Protein AF-A0AAV7JFX7-F1 (afdb_monomer)

Solvent-accessible surface area (backbone atoms only — not comparable to full-atom values): 14047 Å² total; per-residue (Å²): 143,90,69,92,83,67,68,68,85,78,47,58,73,88,50,48,67,64,66,31,67,68,51,43,49,39,53,76,72,41,72,40,70,69,50,48,51,52,51,50,52,43,26,43,71,67,33,43,85,90,78,49,81,50,69,65,54,46,52,52,23,46,53,51,28,52,44,36,67,77,70,23,48,52,52,50,55,57,54,35,43,76,72,73,40,80,80,58,74,65,64,52,53,49,22,49,50,51,41,50,48,62,55,46,54,57,54,54,57,68,34,68,69,43,47,50,51,55,52,49,56,54,50,54,53,52,49,56,52,50,52,50,57,46,52,54,50,58,70,66,48,73,80,73,75,65,82,77,55,91,69,85,72,89,71,82,80,80,75,80,80,79,81,82,85,75,88,79,86,79,82,86,75,88,82,81,87,78,87,85,77,89,82,80,84,85,86,84,76,74,74,74,73,50,55,62,57,50,49,68,61,46,51,62,55,50,54,51,52,53,53,50,51,52,54,52,51,52,53,53,58,63,68,68,74,115

Foldseek 3Di:
DPDPPDPLVPDPPVCNVCVDPVNVVCVVVQVDPVSVVQLVVQLCVQPPPPPHPDPVSSVVSSLQSVCCSPPRQLVVCVVCVVVVHHDDPVVNVVRVVRVVVVVVVVVVCPDPVNVVVVVVVVVVVVVVVVVVVVVVVVVVPDPDCPVVPPDPPPDDPPPPPPDPDDDDDDDDDDDDDDDDDDDDDDPDDDPPVVVVVVVVSVVVVVVVVVVVVVVVVVVVVVVVPD

Organism: NCBI:txid111878

Mean predicted aligned error: 19.53 Å

Sequence (226 aa):
MLFSDIDLDKIKEEFKVFASIDVCSHLTLGASQNINESLHATIWGNCLKTKYTSLICVSISVALSVLCYNEGKSALAGVLLALGVKPSLNPIKEFVTADRERCRVPERGRTVKSKATRRQRRLDSKNREKERRKKDRDAARIPYQSDRFGIEVGGGEITAKMNKTHTKQQTKSNTTAIDAGPCSISISTSIITTTEAILLMIIPILLILISLLRKRLLRKKLFRKK

Radius of gyration: 31.46 Å; Cα contacts (8 Å, |Δi|>4): 62; chains: 1; bounding box: 82×50×93 Å

pLDDT: mean 70.13, std 19.56, range [28.89, 95.88]

Secondary structure (DSSP, 8-state):
--STT--GGGS-HHHHTTTSHHHHHHHHTT-SHHHHHHHHHHHHHHS-TTT---HHHHHHHHHHHHHHHHT-TTHHHHHHHHTT----HHHHHHHHHHHHHHHHHHHHHHSHHHHHHHHHHHHHHHHHHHHHHHHHHHHHSPPPGGGGS--------------------------------------SSTTSSHHHHHHHHHHHHHHHHHHHHHHHHHHHHHHT--

Structure (mmCIF, N/CA/C/O backbone):
data_AF-A0AAV7JFX7-F1
#
_entry.id   AF-A0AAV7JFX7-F1
#
loop_
_atom_site.group_PDB
_atom_site.id
_atom_site.type_symbol
_atom_site.label_atom_id
_atom_site.label_alt_id
_atom_site.label_comp_id
_atom_site.label_asym_id
_atom_site.label_entity_id
_atom_site.label_seq_id
_atom_site.pdbx_PDB_ins_code
_atom_site.Cartn_x
_atom_site.Cartn_y
_atom_site.Cartn_z
_atom_site.occupancy
_atom_site.B_iso_or_equiv
_atom_site.auth_seq_id
_atom_site.auth_comp_id
_atom_site.auth_asym_id
_atom_site.auth_atom_id
_atom_site.pdbx_PDB_model_num
ATOM 1 N N . MET A 1 1 ? -24.453 2.593 -7.600 1.00 38.56 1 MET A N 1
ATOM 2 C CA . MET A 1 1 ? -24.672 3.438 -8.795 1.00 38.56 1 MET A CA 1
ATOM 3 C C . MET A 1 1 ? -23.352 4.085 -9.195 1.00 38.56 1 MET A C 1
ATOM 5 O O . MET A 1 1 ? -23.053 5.105 -8.604 1.00 38.56 1 MET A O 1
ATOM 9 N N . LEU A 1 2 ? -22.527 3.513 -10.086 1.00 41.69 2 LEU A N 1
ATOM 10 C CA . LEU A 1 2 ? -21.297 4.206 -10.545 1.00 41.69 2 LEU A CA 1
ATOM 11 C C . LEU A 1 2 ? -20.755 3.770 -11.933 1.00 41.69 2 LEU A C 1
ATOM 13 O O . LEU A 1 2 ? -19.579 3.975 -12.205 1.00 41.69 2 LEU A O 1
ATOM 17 N N . PHE A 1 3 ? -21.563 3.187 -12.829 1.00 47.31 3 PHE A N 1
ATOM 18 C CA . PHE A 1 3 ? -21.064 2.785 -14.165 1.00 47.31 3 PHE A CA 1
ATOM 19 C C . PHE A 1 3 ? -22.011 3.067 -15.343 1.00 47.31 3 PHE A C 1
ATOM 21 O O . PHE A 1 3 ? -21.667 2.737 -16.471 1.00 47.31 3 PHE A O 1
ATOM 28 N N . SER A 1 4 ? -23.174 3.689 -15.124 1.00 51.94 4 SER A N 1
ATOM 29 C CA . SER A 1 4 ? -24.176 3.919 -16.181 1.00 51.94 4 SER A CA 1
ATOM 30 C C . SER A 1 4 ? -23.790 4.985 -17.212 1.00 51.94 4 SER A C 1
ATOM 32 O O . SER A 1 4 ? -24.405 5.036 -18.269 1.00 51.94 4 SER A O 1
ATOM 34 N N . ASP A 1 5 ? -22.768 5.800 -16.934 1.00 57.53 5 ASP A N 1
ATOM 35 C CA . ASP A 1 5 ? -22.505 7.024 -17.707 1.00 57.53 5 ASP A CA 1
ATOM 36 C C . ASP A 1 5 ? -21.245 6.926 -18.591 1.00 57.53 5 ASP A C 1
ATOM 38 O O . ASP A 1 5 ? -20.789 7.922 -19.155 1.00 57.53 5 ASP A O 1
ATOM 42 N N . ILE A 1 6 ? -20.643 5.735 -18.711 1.00 60.41 6 ILE A N 1
ATOM 43 C CA . ILE A 1 6 ? -19.482 5.520 -19.584 1.00 60.41 6 ILE A CA 1
ATOM 44 C C . ILE A 1 6 ? -19.981 5.110 -20.970 1.00 60.41 6 ILE A C 1
ATOM 46 O O . ILE A 1 6 ? -20.429 3.987 -21.181 1.00 60.41 6 ILE A O 1
ATOM 50 N N . ASP A 1 7 ? -19.865 6.037 -21.916 1.00 63.53 7 ASP A N 1
ATOM 51 C CA . ASP A 1 7 ? -20.220 5.862 -23.325 1.00 63.53 7 ASP A CA 1
ATOM 52 C C . ASP A 1 7 ? -19.230 4.894 -24.015 1.00 63.53 7 ASP A C 1
ATOM 54 O O . ASP A 1 7 ? -18.184 5.292 -24.543 1.00 63.53 7 ASP A O 1
ATOM 58 N N . LEU A 1 8 ? -19.526 3.590 -23.928 1.00 60.78 8 LEU A N 1
ATOM 59 C CA . LEU A 1 8 ? -18.698 2.473 -24.415 1.00 60.78 8 LEU A CA 1
ATOM 60 C C . LEU A 1 8 ? -18.413 2.542 -25.925 1.00 60.78 8 LEU A C 1
ATOM 62 O O . LEU A 1 8 ? -17.430 1.961 -26.390 1.00 60.78 8 LEU A O 1
ATOM 66 N N . ASP A 1 9 ? -19.221 3.287 -26.678 1.00 62.97 9 ASP A N 1
ATOM 67 C CA . ASP A 1 9 ? -19.101 3.426 -28.130 1.00 62.97 9 ASP A CA 1
ATOM 68 C C . ASP A 1 9 ? -17.973 4.371 -28.560 1.00 62.97 9 ASP A C 1
ATOM 70 O O . ASP A 1 9 ? -17.477 4.285 -29.684 1.00 62.97 9 ASP A O 1
ATOM 74 N N . LYS A 1 10 ? -17.482 5.227 -27.652 1.00 64.62 10 LYS A N 1
ATOM 75 C CA . LYS A 1 10 ? -16.309 6.090 -27.896 1.00 64.62 10 LYS A CA 1
ATOM 76 C C . LYS A 1 10 ? -14.978 5.411 -27.581 1.00 64.62 10 LYS A C 1
ATOM 78 O O . LYS A 1 10 ? -13.910 5.960 -27.869 1.00 64.62 10 LYS A O 1
ATOM 83 N N . ILE A 1 11 ? -15.018 4.233 -26.970 1.00 66.94 11 ILE A N 1
ATOM 84 C CA . ILE A 1 11 ? -13.831 3.479 -26.585 1.00 66.94 11 ILE A CA 1
ATOM 85 C C . ILE A 1 11 ? -13.406 2.624 -27.781 1.00 66.94 11 ILE A C 1
ATOM 87 O O . ILE A 1 11 ? -14.214 1.894 -28.351 1.00 66.94 11 ILE A O 1
ATOM 91 N N . LYS A 1 12 ? -12.126 2.709 -28.178 1.00 69.56 12 LYS A N 1
ATOM 92 C CA . LYS A 1 12 ? -11.594 1.863 -29.263 1.00 69.56 12 LYS A CA 1
ATOM 93 C C . LYS A 1 12 ? -11.908 0.396 -28.958 1.00 69.56 12 LYS A C 1
ATOM 95 O O . LYS A 1 12 ? -11.734 -0.018 -27.817 1.00 69.56 12 LYS A O 1
ATOM 100 N N . GLU A 1 13 ? -12.294 -0.371 -29.976 1.00 72.88 13 GLU A N 1
ATOM 101 C CA . GLU A 1 13 ? -12.643 -1.804 -29.887 1.00 72.88 13 GLU A CA 1
ATOM 102 C C . GLU A 1 13 ? -11.688 -2.611 -28.990 1.00 72.88 13 GLU A C 1
ATOM 104 O O . GLU A 1 13 ? -12.112 -3.349 -28.106 1.00 72.88 13 GLU A O 1
ATOM 109 N N . GLU A 1 14 ? -10.385 -2.362 -29.116 1.00 62.59 14 GLU A N 1
ATOM 110 C CA . GLU A 1 14 ? -9.320 -3.001 -28.331 1.00 62.59 14 GLU A CA 1
ATOM 111 C C . GLU A 1 14 ? -9.467 -2.828 -26.804 1.00 62.59 14 GLU A C 1
ATOM 113 O O . GLU A 1 14 ? -8.995 -3.654 -26.022 1.00 62.59 14 GLU A O 1
ATOM 118 N N . PHE A 1 15 ? -10.114 -1.749 -26.361 1.00 60.94 15 PHE A N 1
ATOM 119 C CA . PHE A 1 15 ? -10.328 -1.426 -24.952 1.00 60.94 15 PHE A CA 1
ATOM 120 C C . PHE A 1 15 ? -11.699 -1.865 -24.423 1.00 60.94 15 PHE A C 1
ATOM 122 O O . PHE A 1 15 ? -11.863 -1.921 -23.203 1.00 60.94 15 PHE A O 1
ATOM 129 N N . LYS A 1 16 ? -12.653 -2.249 -25.287 1.00 68.00 16 LYS A N 1
ATOM 130 C CA . LYS A 1 16 ? -13.963 -2.770 -24.851 1.00 68.00 16 LYS A CA 1
ATOM 131 C C . LYS A 1 16 ? -13.833 -4.077 -24.066 1.00 68.00 16 LYS A C 1
ATOM 133 O O . LYS A 1 16 ? -14.544 -4.271 -23.087 1.00 68.00 16 LYS A O 1
ATOM 138 N N . VAL A 1 17 ? -12.851 -4.918 -24.409 1.00 67.44 17 VAL A N 1
ATOM 139 C CA . VAL A 1 17 ? -12.533 -6.154 -23.666 1.00 67.44 17 VAL A CA 1
ATOM 140 C C . VAL A 1 17 ? -12.178 -5.858 -22.202 1.00 67.44 17 VAL A C 1
ATOM 142 O O . VAL A 1 17 ? -12.621 -6.567 -21.299 1.00 67.44 17 VAL A O 1
ATOM 145 N N . PHE A 1 18 ? -11.436 -4.776 -21.946 1.00 58.00 18 PHE A N 1
ATOM 146 C CA . PHE A 1 18 ? -11.053 -4.362 -20.590 1.00 58.00 18 PHE A CA 1
ATOM 147 C C . PHE A 1 18 ? -12.161 -3.616 -19.839 1.00 58.00 18 PHE A C 1
ATOM 149 O O . PHE A 1 18 ? -12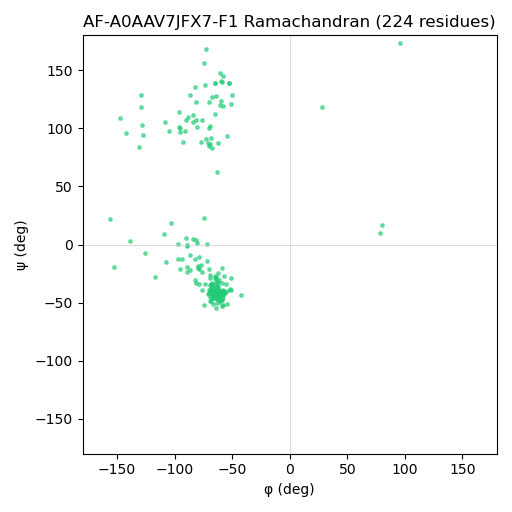.102 -3.527 -18.615 1.00 58.00 18 PHE A O 1
ATOM 156 N N . ALA A 1 19 ? -13.152 -3.091 -20.561 1.00 67.44 19 ALA A N 1
ATOM 157 C CA . ALA A 1 19 ? -14.345 -2.464 -20.001 1.00 67.44 19 ALA A CA 1
ATOM 158 C C . ALA A 1 19 ? -15.493 -3.463 -19.759 1.00 67.44 19 ALA A C 1
ATOM 160 O O . ALA A 1 19 ? -16.550 -3.067 -19.272 1.00 67.44 19 ALA A O 1
ATOM 161 N N . SER A 1 20 ? -15.301 -4.748 -20.082 1.00 74.00 20 SER A N 1
ATOM 162 C CA . SER A 1 20 ? -16.283 -5.789 -19.780 1.00 74.00 20 SER A CA 1
ATOM 163 C C . SER A 1 20 ? -16.532 -5.879 -18.274 1.00 74.00 20 SER A C 1
ATOM 165 O O . SER A 1 20 ? -15.610 -5.773 -17.461 1.00 74.00 20 SER A O 1
ATOM 167 N N . ILE A 1 21 ? -17.796 -6.084 -17.899 1.00 73.00 21 ILE A N 1
ATOM 168 C CA . ILE A 1 21 ? -18.228 -6.193 -16.499 1.00 73.00 21 ILE A CA 1
ATOM 169 C C . ILE A 1 21 ? -17.456 -7.291 -15.759 1.00 73.00 21 ILE A C 1
ATOM 171 O O . ILE A 1 21 ? -17.110 -7.107 -14.594 1.00 73.00 21 ILE A O 1
ATOM 175 N N . ASP A 1 22 ? -17.097 -8.379 -16.434 1.00 68.06 22 ASP A N 1
ATOM 176 C CA . ASP A 1 22 ? -16.341 -9.484 -15.840 1.00 68.06 22 ASP A CA 1
ATOM 177 C C . ASP A 1 22 ? -14.900 -9.082 -15.509 1.00 68.06 22 ASP A C 1
ATOM 179 O O . ASP A 1 22 ? -14.420 -9.311 -14.400 1.00 68.06 22 ASP A O 1
ATOM 183 N N . VAL A 1 23 ? -14.208 -8.399 -16.425 1.00 66.12 23 VAL A N 1
ATOM 184 C CA . VAL A 1 23 ? -12.842 -7.912 -16.171 1.00 66.12 23 VAL A CA 1
ATOM 185 C C . VAL A 1 23 ? -12.858 -6.800 -15.128 1.00 66.12 23 VAL A C 1
ATOM 187 O O . VAL A 1 23 ? -12.029 -6.790 -14.216 1.00 66.12 23 VAL A O 1
ATOM 190 N N . CYS A 1 24 ? -13.819 -5.881 -15.220 1.00 63.62 24 CYS A N 1
ATOM 191 C CA . CYS A 1 24 ? -13.947 -4.779 -14.279 1.00 63.62 24 CYS A CA 1
ATOM 192 C C . C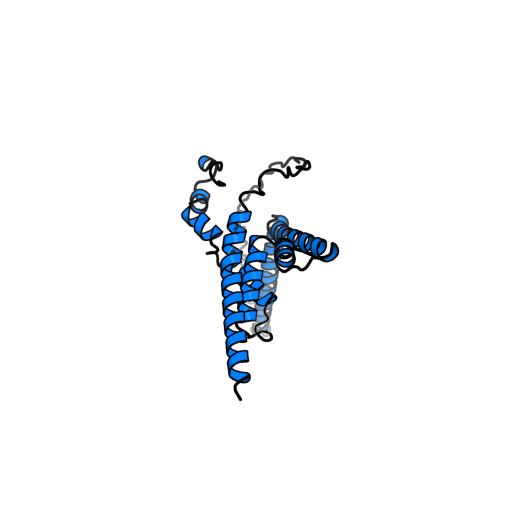YS A 1 24 ? -14.279 -5.294 -12.872 1.00 63.62 24 CYS A C 1
ATOM 194 O O . CYS A 1 24 ? -13.629 -4.870 -11.918 1.00 63.62 24 CYS A O 1
ATOM 196 N N . SER A 1 25 ? -15.191 -6.267 -12.750 1.00 64.75 25 SER A N 1
ATOM 197 C CA . SER A 1 25 ? -15.546 -6.906 -11.478 1.00 64.75 25 SER A CA 1
ATOM 198 C C . SER A 1 25 ? -14.364 -7.668 -10.878 1.00 64.75 25 SER A C 1
ATOM 200 O O . SER A 1 25 ? -14.041 -7.437 -9.712 1.00 64.75 25 SER A O 1
ATOM 202 N N . HIS A 1 26 ? -13.631 -8.460 -11.670 1.00 60.84 26 HIS A N 1
ATOM 203 C CA . HIS A 1 26 ? -12.398 -9.122 -11.229 1.00 60.84 26 HIS A CA 1
ATOM 204 C C . HIS A 1 26 ? -11.341 -8.128 -10.727 1.00 60.84 26 HIS A C 1
ATOM 206 O O . HIS A 1 26 ? -10.677 -8.385 -9.719 1.00 60.84 26 HIS A O 1
ATOM 212 N N . LEU A 1 27 ? -11.189 -6.975 -11.386 1.00 61.16 27 LEU A N 1
ATOM 213 C CA . LEU A 1 27 ? -10.249 -5.935 -10.965 1.00 61.16 27 LEU A CA 1
ATOM 214 C C . LEU A 1 27 ? -10.699 -5.231 -9.678 1.00 61.16 27 LEU A C 1
ATOM 216 O O . LEU A 1 27 ? -9.870 -5.032 -8.789 1.00 61.16 27 LEU A O 1
ATOM 220 N N . THR A 1 28 ? -11.986 -4.898 -9.536 1.00 58.81 28 THR A N 1
ATOM 221 C CA . THR A 1 28 ? -12.529 -4.292 -8.304 1.00 58.81 28 THR A CA 1
ATOM 222 C C . THR A 1 28 ? -12.555 -5.249 -7.115 1.00 58.81 28 THR A C 1
ATOM 224 O O . THR A 1 28 ? -12.401 -4.801 -5.985 1.00 58.81 28 THR A O 1
ATOM 227 N N . LEU A 1 29 ? -12.686 -6.558 -7.349 1.00 62.69 29 LEU A N 1
ATOM 228 C CA . LEU A 1 29 ? -12.669 -7.595 -6.309 1.00 62.69 29 LEU A CA 1
ATOM 229 C C . LEU A 1 29 ? -11.247 -8.039 -5.921 1.00 62.69 29 LEU A C 1
ATOM 231 O O . LEU A 1 29 ? -11.078 -8.964 -5.132 1.00 62.69 29 LEU A O 1
ATOM 235 N N . GLY A 1 30 ? -10.213 -7.393 -6.467 1.00 53.41 30 GLY A N 1
ATOM 236 C CA . GLY A 1 30 ? -8.825 -7.647 -6.090 1.00 53.41 30 GLY A CA 1
ATOM 237 C C . GLY A 1 30 ? -8.188 -8.879 -6.734 1.00 53.41 30 GLY A C 1
ATOM 238 O O . GLY A 1 30 ? -7.118 -9.301 -6.308 1.00 53.41 30 GLY A O 1
ATOM 239 N N . ALA A 1 31 ? -8.758 -9.426 -7.811 1.00 56.16 31 ALA A N 1
ATOM 240 C CA . ALA A 1 31 ? -8.188 -10.580 -8.514 1.00 56.16 31 ALA A CA 1
ATOM 241 C C . ALA A 1 31 ? -6.911 -10.255 -9.321 1.00 56.16 31 ALA A C 1
ATOM 243 O O . ALA A 1 31 ? -6.331 -11.143 -9.943 1.00 56.16 31 ALA A O 1
ATOM 244 N N . SER A 1 32 ? -6.432 -9.003 -9.314 1.00 59.72 32 SER A N 1
ATOM 245 C CA . SER A 1 32 ? -5.122 -8.679 -9.887 1.00 59.72 32 SER A CA 1
ATOM 246 C C . SER A 1 32 ? -3.999 -8.989 -8.895 1.00 59.72 32 SER A C 1
ATOM 248 O O . SER A 1 32 ? -4.050 -8.603 -7.726 1.00 59.72 32 SER A O 1
ATOM 250 N N . GLN A 1 33 ? -2.934 -9.621 -9.386 1.00 60.66 33 GLN A N 1
ATOM 251 C CA . GLN A 1 33 ? -1.740 -9.939 -8.598 1.00 60.66 33 GLN A CA 1
ATOM 252 C C . GLN A 1 33 ? -1.190 -8.711 -7.848 1.00 60.66 33 GLN A C 1
ATOM 254 O O . GLN A 1 33 ? -0.828 -8.802 -6.681 1.00 60.66 33 GLN A O 1
ATOM 259 N N . ASN A 1 34 ? -1.207 -7.540 -8.488 1.00 69.88 34 ASN A N 1
ATOM 260 C CA . ASN A 1 34 ? -0.697 -6.296 -7.912 1.00 69.88 34 ASN A CA 1
ATOM 261 C C . ASN A 1 34 ? -1.543 -5.794 -6.723 1.00 69.88 34 ASN A C 1
ATOM 263 O O . ASN A 1 34 ? -1.003 -5.225 -5.776 1.00 69.88 34 ASN A O 1
ATOM 267 N N . ILE A 1 35 ? -2.862 -6.023 -6.748 1.00 69.12 35 ILE A N 1
ATOM 268 C CA . ILE A 1 35 ? -3.760 -5.676 -5.635 1.00 69.12 35 ILE A CA 1
ATOM 269 C C . ILE A 1 35 ? -3.484 -6.594 -4.441 1.00 69.12 35 ILE A C 1
ATOM 271 O O . ILE A 1 35 ? -3.222 -6.097 -3.344 1.00 69.12 35 ILE A O 1
ATOM 275 N N . ASN A 1 36 ? -3.420 -7.906 -4.667 1.00 75.81 36 ASN A N 1
ATOM 276 C CA . ASN A 1 36 ? -3.126 -8.872 -3.606 1.00 75.81 36 ASN A CA 1
ATOM 277 C C . ASN A 1 36 ? -1.740 -8.655 -2.984 1.00 75.81 36 ASN A C 1
ATOM 279 O O . ASN A 1 36 ? -1.607 -8.639 -1.760 1.00 75.81 36 ASN A O 1
ATOM 283 N N . GLU A 1 37 ? -0.717 -8.397 -3.802 1.00 78.56 37 GLU A N 1
ATOM 284 C CA . GLU A 1 37 ? 0.625 -8.064 -3.312 1.00 78.56 37 GLU A CA 1
ATOM 285 C C . GLU A 1 37 ? 0.626 -6.775 -2.476 1.00 78.56 37 GLU A C 1
ATOM 287 O O . GLU A 1 37 ? 1.260 -6.727 -1.419 1.00 78.56 37 GLU A O 1
ATOM 292 N N . SER A 1 38 ? -0.130 -5.751 -2.888 1.00 78.56 38 SER A N 1
ATOM 293 C CA . SER A 1 38 ? -0.230 -4.489 -2.144 1.00 78.56 38 SER A CA 1
ATOM 294 C C . SER A 1 38 ? -0.958 -4.630 -0.798 1.00 78.56 38 SER A C 1
ATOM 296 O O . SER A 1 38 ? -0.522 -4.054 0.207 1.00 78.56 38 SER A O 1
ATOM 298 N N . LEU A 1 39 ? -2.008 -5.455 -0.730 1.00 82.06 39 LEU A N 1
ATOM 299 C CA . LEU A 1 39 ? -2.698 -5.768 0.522 1.00 82.06 39 LEU A CA 1
ATOM 300 C C . LEU A 1 39 ? -1.789 -6.576 1.454 1.00 82.06 39 LEU A C 1
ATOM 302 O O . LEU A 1 39 ? -1.648 -6.236 2.628 1.00 82.06 39 LEU A O 1
ATOM 306 N N . HIS A 1 40 ? -1.110 -7.596 0.927 1.00 85.81 40 HIS A N 1
ATOM 307 C CA . HIS A 1 40 ? -0.173 -8.412 1.698 1.00 85.81 40 HIS A CA 1
ATOM 308 C C . HIS A 1 40 ? 0.970 -7.566 2.266 1.00 85.81 40 HIS A C 1
ATOM 310 O O . HIS A 1 40 ? 1.305 -7.706 3.441 1.00 85.81 40 HIS A O 1
ATOM 316 N N . ALA A 1 41 ? 1.537 -6.650 1.476 1.00 85.38 41 ALA A N 1
ATOM 317 C CA . ALA A 1 41 ? 2.551 -5.715 1.959 1.00 85.38 41 ALA A CA 1
ATOM 318 C C . ALA A 1 41 ? 2.036 -4.870 3.137 1.00 85.38 41 ALA A C 1
ATOM 320 O O . ALA A 1 41 ? 2.752 -4.668 4.116 1.00 85.38 41 ALA A O 1
ATOM 321 N N . THR A 1 42 ? 0.773 -4.443 3.083 1.00 86.25 42 THR A N 1
ATOM 322 C CA . THR A 1 42 ? 0.135 -3.675 4.162 1.00 86.25 42 THR A CA 1
ATOM 323 C C . THR A 1 42 ? -0.095 -4.529 5.415 1.00 86.25 42 THR A C 1
ATOM 325 O O . THR A 1 42 ? 0.142 -4.059 6.526 1.00 86.25 42 THR A O 1
ATOM 328 N N . ILE A 1 43 ? -0.513 -5.792 5.264 1.00 87.75 43 ILE A N 1
ATOM 329 C CA . ILE A 1 43 ? -0.678 -6.746 6.378 1.00 87.75 43 ILE A CA 1
ATOM 330 C C . ILE A 1 43 ? 0.653 -6.986 7.088 1.00 87.75 43 ILE A C 1
ATOM 332 O O . ILE A 1 43 ? 0.728 -6.909 8.316 1.00 87.75 43 ILE A O 1
ATOM 336 N N . TRP A 1 44 ? 1.717 -7.239 6.326 1.00 87.50 44 TRP A N 1
ATOM 337 C CA . TRP A 1 44 ? 3.035 -7.527 6.891 1.00 87.50 44 TRP A CA 1
ATOM 338 C C . TRP A 1 44 ? 3.755 -6.282 7.418 1.00 87.50 44 TRP A C 1
ATOM 340 O O . TRP A 1 44 ? 4.590 -6.404 8.311 1.00 87.50 44 TRP A O 1
ATOM 350 N N . GLY A 1 45 ? 3.406 -5.091 6.923 1.00 86.00 45 GLY A N 1
ATOM 351 C CA . GLY A 1 45 ? 3.850 -3.822 7.501 1.00 86.00 45 GLY A CA 1
ATOM 352 C C . GLY A 1 45 ? 3.275 -3.577 8.899 1.00 86.00 45 GLY A C 1
ATOM 353 O O . GLY A 1 45 ? 3.984 -3.093 9.777 1.00 86.00 45 GLY A O 1
ATOM 354 N N . ASN A 1 46 ? 2.017 -3.968 9.124 1.00 84.94 46 ASN A N 1
ATOM 355 C CA . ASN A 1 46 ? 1.349 -3.847 10.422 1.00 84.94 46 ASN A C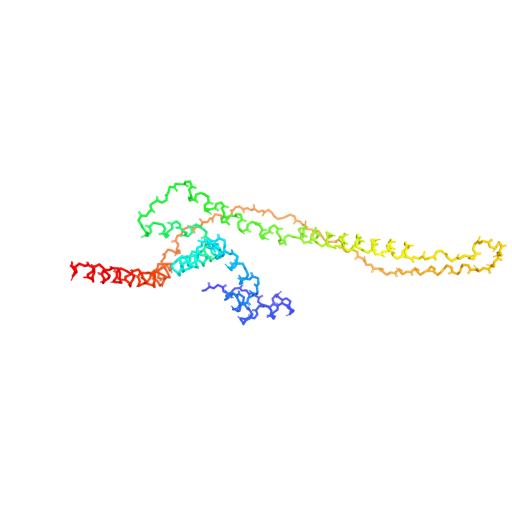A 1
ATOM 356 C C . ASN A 1 46 ? 1.710 -4.993 11.384 1.00 84.94 46 ASN A C 1
ATOM 358 O O . ASN A 1 46 ? 1.808 -4.790 12.593 1.00 84.94 46 ASN A O 1
ATOM 362 N N . CYS A 1 47 ? 1.937 -6.197 10.857 1.00 86.69 47 CYS A N 1
ATOM 363 C CA . CYS A 1 47 ? 2.281 -7.383 11.631 1.00 86.69 47 CYS A CA 1
ATOM 364 C C . CYS A 1 47 ? 3.544 -8.033 11.072 1.00 86.69 47 CYS A C 1
ATOM 366 O O . CYS A 1 47 ? 3.494 -8.866 10.169 1.00 86.69 47 CYS A O 1
ATOM 368 N N . LEU A 1 48 ? 4.696 -7.681 11.640 1.00 79.81 48 LEU A N 1
ATOM 369 C CA . LEU A 1 48 ? 5.965 -8.317 11.295 1.00 79.81 48 LEU A CA 1
ATOM 370 C C . LEU A 1 48 ? 5.902 -9.821 11.596 1.00 79.81 48 LEU A C 1
ATOM 372 O O . LEU A 1 48 ? 5.692 -10.217 12.746 1.00 79.81 48 LEU A O 1
ATOM 376 N N . LYS A 1 49 ? 6.156 -10.649 10.571 1.00 78.75 49 LYS A N 1
ATOM 377 C CA . LYS A 1 49 ? 6.146 -12.126 10.650 1.00 78.75 49 LYS A CA 1
ATOM 378 C C . LYS A 1 49 ? 7.000 -12.687 11.791 1.00 78.75 49 LYS A C 1
ATOM 380 O O . LYS A 1 49 ? 6.711 -13.759 12.303 1.00 78.75 49 LYS A O 1
ATOM 385 N N . THR A 1 50 ? 8.049 -11.965 12.173 1.00 77.44 50 THR A N 1
ATOM 386 C CA . THR A 1 50 ? 9.028 -12.375 13.184 1.00 77.44 50 THR A CA 1
ATOM 387 C C . THR A 1 50 ? 8.661 -11.963 14.608 1.00 77.44 50 THR A C 1
ATOM 389 O O . THR A 1 50 ? 9.212 -12.526 15.547 1.00 77.44 50 THR A O 1
ATOM 392 N N . LYS A 1 51 ? 7.773 -10.975 14.792 1.00 70.50 51 LYS A N 1
ATOM 393 C CA . LYS A 1 51 ? 7.591 -10.292 16.086 1.00 70.50 51 LYS A CA 1
ATOM 394 C C . LYS A 1 51 ? 6.203 -10.479 16.701 1.00 70.50 51 LYS A C 1
ATOM 396 O O . LYS A 1 51 ? 6.078 -10.448 17.921 1.00 70.50 51 LYS A O 1
ATOM 401 N N . TYR A 1 52 ? 5.167 -10.682 15.886 1.00 64.38 52 TYR A N 1
ATOM 402 C CA . TYR A 1 52 ? 3.781 -10.739 16.359 1.00 64.38 52 TYR A CA 1
ATOM 403 C C . TYR A 1 52 ? 3.067 -11.978 15.809 1.00 64.38 52 TYR A C 1
ATOM 405 O O . TYR A 1 52 ? 2.380 -11.927 14.797 1.00 64.38 52 TYR A O 1
ATOM 413 N N . THR A 1 53 ? 3.236 -13.114 16.486 1.00 66.44 53 THR A N 1
ATOM 414 C CA . THR A 1 53 ? 2.739 -14.429 16.032 1.00 66.44 53 THR A CA 1
ATOM 415 C C . THR A 1 53 ? 1.396 -14.836 16.642 1.00 66.44 53 THR A C 1
ATOM 417 O O . THR A 1 53 ? 0.897 -15.923 16.359 1.00 66.44 53 THR A O 1
ATOM 420 N N . SER A 1 54 ? 0.789 -14.006 17.499 1.00 85.94 54 SER A N 1
ATOM 421 C CA . SER A 1 54 ? -0.512 -14.358 18.077 1.00 85.94 54 SER A CA 1
ATOM 422 C C . SER A 1 54 ? -1.622 -14.216 17.032 1.00 85.94 54 SER A C 1
ATOM 424 O O . SER A 1 54 ? -1.678 -13.218 16.312 1.00 85.94 54 SER A O 1
ATOM 426 N N . LEU A 1 55 ? -2.541 -15.189 16.986 1.00 85.88 55 LEU A N 1
ATOM 427 C CA . LEU A 1 55 ? -3.691 -15.168 16.073 1.00 85.88 55 LEU A CA 1
ATOM 428 C C . LEU A 1 55 ? -4.476 -13.852 16.180 1.00 85.88 55 LEU A C 1
ATOM 430 O O . LEU A 1 55 ? -4.883 -13.292 15.172 1.00 85.88 55 LEU A O 1
ATOM 434 N N . ILE A 1 56 ? -4.621 -13.324 17.399 1.00 86.69 56 ILE A N 1
ATOM 435 C CA . ILE A 1 56 ? -5.332 -12.069 17.668 1.00 86.69 56 ILE A CA 1
ATOM 436 C C . ILE A 1 56 ? -4.621 -10.879 17.007 1.00 86.69 56 ILE A C 1
ATOM 438 O O . ILE A 1 56 ? -5.277 -10.063 16.365 1.00 86.69 56 ILE A O 1
ATOM 442 N N . CYS A 1 57 ? -3.292 -10.785 17.123 1.00 86.56 57 CYS A N 1
ATOM 443 C CA . CYS A 1 57 ? -2.518 -9.722 16.474 1.00 86.56 57 CYS A CA 1
ATOM 444 C C . CYS A 1 57 ? -2.654 -9.784 14.952 1.00 86.56 57 CYS A C 1
ATOM 446 O O . CYS A 1 57 ? -2.850 -8.751 14.317 1.00 86.56 57 CYS A O 1
ATOM 448 N N . VAL A 1 58 ? -2.601 -10.990 14.380 1.00 87.50 58 VAL A N 1
ATOM 449 C CA . VAL A 1 58 ? -2.775 -11.188 12.938 1.00 87.50 58 VAL A CA 1
ATOM 450 C C . VAL A 1 58 ? -4.183 -10.773 12.509 1.00 87.50 58 VAL A C 1
ATOM 452 O O . VAL A 1 58 ? -4.314 -10.014 11.557 1.00 87.50 58 VAL A O 1
ATOM 455 N N . SER A 1 59 ? -5.229 -11.180 13.234 1.00 88.06 59 SER A N 1
ATOM 456 C CA . SER A 1 59 ? -6.612 -10.793 12.922 1.00 88.06 59 SER A CA 1
ATOM 457 C C . SER A 1 59 ? -6.827 -9.279 12.972 1.00 88.06 59 SER A C 1
ATOM 459 O O . SER A 1 59 ? -7.431 -8.720 12.058 1.00 88.06 59 SER A O 1
ATOM 461 N N . ILE A 1 60 ? -6.303 -8.602 14.000 1.00 88.25 60 ILE A N 1
ATOM 462 C CA . ILE A 1 60 ? -6.383 -7.138 14.115 1.00 88.25 60 ILE A CA 1
ATOM 463 C C . ILE A 1 60 ? -5.609 -6.475 12.974 1.00 88.25 60 ILE A C 1
ATOM 465 O O . ILE A 1 60 ? -6.115 -5.548 12.347 1.00 88.25 60 ILE A O 1
ATOM 469 N N . SER A 1 61 ? -4.407 -6.969 12.678 1.00 89.31 61 SER A N 1
ATOM 470 C CA . SER A 1 61 ? -3.584 -6.455 11.587 1.00 89.31 61 SER A CA 1
ATOM 471 C C . SER A 1 61 ? -4.300 -6.565 10.247 1.00 89.31 61 SER A C 1
ATOM 473 O O . SER A 1 61 ? -4.377 -5.582 9.522 1.00 89.31 61 SER A O 1
ATOM 475 N N . VAL A 1 62 ? -4.893 -7.724 9.946 1.00 89.81 62 VAL A N 1
ATOM 476 C CA . VAL A 1 62 ? -5.663 -7.939 8.716 1.00 89.81 62 VAL A CA 1
ATOM 477 C C . VAL A 1 62 ? -6.837 -6.965 8.633 1.00 89.81 62 VAL A C 1
ATOM 479 O O . VAL A 1 62 ? -6.984 -6.302 7.610 1.00 89.81 62 VAL A O 1
ATOM 482 N N . ALA A 1 63 ? -7.622 -6.810 9.704 1.00 88.25 63 ALA A N 1
ATOM 483 C CA . ALA A 1 63 ? -8.746 -5.873 9.722 1.00 88.25 63 ALA A CA 1
ATOM 484 C C . ALA A 1 63 ? -8.296 -4.420 9.485 1.00 88.25 63 ALA A C 1
ATOM 486 O O . ALA A 1 63 ? -8.865 -3.720 8.648 1.00 88.25 63 ALA A O 1
ATOM 487 N N . LEU A 1 64 ? -7.230 -3.983 10.165 1.00 88.56 64 LEU A N 1
ATOM 488 C CA . LEU A 1 64 ? -6.656 -2.650 9.976 1.00 88.56 64 LEU A CA 1
ATOM 489 C C . LEU A 1 64 ? -6.100 -2.460 8.566 1.00 88.56 64 LEU A C 1
ATOM 491 O O . LEU A 1 64 ? -6.272 -1.394 7.982 1.00 88.56 64 LEU A O 1
ATOM 495 N N . SER A 1 65 ? -5.442 -3.472 8.006 1.00 90.19 65 SER A N 1
ATOM 496 C CA . SER A 1 65 ? -4.884 -3.410 6.658 1.00 90.19 65 SER A CA 1
ATOM 497 C C . SER A 1 65 ? -5.971 -3.338 5.596 1.00 90.19 65 SER A C 1
ATOM 499 O O . SER A 1 65 ? -5.823 -2.548 4.672 1.00 90.19 65 SER A O 1
ATOM 501 N N . VAL A 1 66 ? -7.065 -4.091 5.739 1.00 87.50 66 VAL A N 1
ATOM 502 C CA . VAL A 1 66 ? -8.225 -4.011 4.837 1.00 87.50 66 VAL A CA 1
ATOM 503 C C . VAL A 1 66 ? -8.869 -2.627 4.911 1.00 87.50 66 VAL A C 1
ATOM 505 O O . VAL A 1 66 ? -9.087 -2.004 3.873 1.00 87.50 66 VAL A O 1
ATOM 508 N N . LEU A 1 67 ? -9.088 -2.102 6.121 1.00 87.38 67 LEU A N 1
ATOM 509 C CA . LEU A 1 67 ? -9.609 -0.748 6.321 1.00 87.38 67 LEU A CA 1
ATOM 510 C C . LEU A 1 67 ? -8.703 0.302 5.666 1.00 87.38 67 LEU A C 1
ATOM 512 O O . LEU A 1 67 ? -9.151 1.105 4.851 1.00 87.38 67 LEU A O 1
ATOM 516 N N . CYS A 1 68 ? -7.405 0.254 5.974 1.00 86.38 68 CYS A N 1
ATOM 517 C CA . CYS A 1 68 ? -6.430 1.187 5.425 1.00 86.38 68 CYS A CA 1
ATOM 518 C C . CYS A 1 68 ? -6.331 1.068 3.909 1.00 86.38 68 CYS A C 1
ATOM 520 O O . CYS A 1 68 ? -6.123 2.078 3.253 1.00 86.38 68 CYS A O 1
ATOM 522 N N . TYR A 1 69 ? -6.456 -0.130 3.343 1.00 84.50 69 TYR A N 1
ATOM 523 C CA . TYR A 1 69 ? -6.397 -0.343 1.903 1.00 84.50 69 TYR A CA 1
ATOM 524 C C . TYR A 1 69 ? -7.589 0.312 1.197 1.00 84.50 69 TYR A C 1
ATOM 526 O O . TYR A 1 69 ? -7.395 1.131 0.294 1.00 84.50 69 TYR A O 1
ATOM 534 N N . ASN A 1 70 ? -8.799 0.023 1.678 1.00 83.94 70 ASN A N 1
ATOM 535 C CA . ASN A 1 70 ? -10.043 0.459 1.053 1.00 83.94 70 ASN A CA 1
ATOM 536 C C . ASN A 1 70 ? -10.326 1.947 1.286 1.00 83.94 70 ASN A C 1
ATOM 538 O O . ASN A 1 70 ? -10.532 2.688 0.329 1.00 83.94 70 ASN A O 1
ATOM 542 N N . GLU A 1 71 ? -10.290 2.398 2.539 1.00 82.31 71 GLU A N 1
ATOM 543 C CA . GLU A 1 71 ? -10.754 3.738 2.927 1.00 82.31 71 GLU A CA 1
ATOM 544 C C . GLU A 1 71 ? -9.614 4.703 3.273 1.00 82.31 71 GLU A C 1
ATOM 546 O O . GLU A 1 71 ? -9.813 5.914 3.306 1.00 82.31 71 GLU A O 1
ATOM 551 N N . GLY A 1 72 ? -8.401 4.190 3.493 1.00 86.75 72 GLY A N 1
ATOM 552 C CA . GLY A 1 72 ? -7.264 5.002 3.928 1.00 86.75 72 GLY A CA 1
ATOM 553 C C . GLY A 1 72 ? -7.044 4.984 5.436 1.00 86.75 72 GLY A C 1
ATOM 554 O O . GLY A 1 72 ? -7.808 4.413 6.213 1.00 86.75 72 GLY A O 1
ATOM 555 N N . LYS A 1 73 ? -5.938 5.588 5.864 1.00 87.56 73 LYS A N 1
ATOM 556 C CA . LYS A 1 73 ? -5.568 5.716 7.278 1.00 87.56 73 LYS A CA 1
ATOM 557 C C . LYS A 1 73 ? -6.492 6.669 8.024 1.00 87.56 73 LYS A C 1
ATOM 559 O O . LYS A 1 73 ? -6.652 6.522 9.230 1.00 87.56 73 LYS A O 1
ATOM 564 N N . SER A 1 74 ? -7.114 7.621 7.338 1.00 89.00 74 S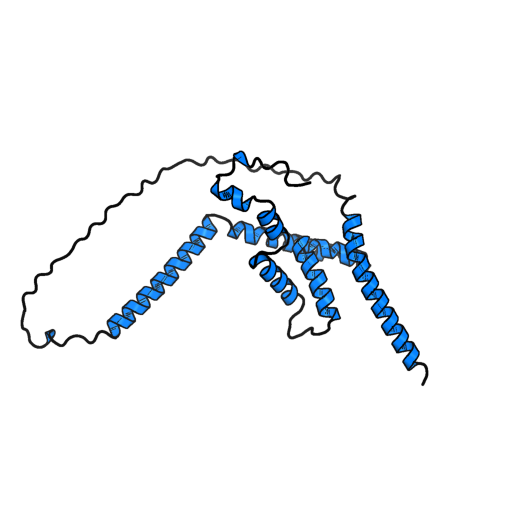ER A N 1
ATOM 565 C CA . SER A 1 74 ? -8.100 8.531 7.927 1.00 89.00 74 SER A CA 1
ATOM 566 C C . SER A 1 74 ? -9.302 7.795 8.531 1.00 89.00 74 SER A C 1
ATOM 568 O O . SER A 1 74 ? -9.769 8.190 9.600 1.00 89.00 74 SER A O 1
ATOM 570 N N . ALA A 1 75 ? -9.722 6.664 7.954 1.00 87.50 75 ALA A N 1
ATOM 571 C CA . ALA A 1 75 ? -10.786 5.818 8.502 1.00 87.50 75 ALA A CA 1
ATOM 572 C C . ALA A 1 75 ? -10.448 5.229 9.887 1.00 87.50 75 ALA A C 1
ATOM 574 O O . ALA A 1 75 ? -11.331 4.969 10.707 1.00 87.50 75 ALA A O 1
ATOM 575 N N . LEU A 1 76 ? -9.156 5.099 10.208 1.00 89.00 76 LEU A N 1
ATOM 576 C CA . LEU A 1 76 ? -8.691 4.631 11.513 1.00 89.00 76 LEU A CA 1
ATOM 577 C C . LEU A 1 76 ? -9.091 5.596 12.642 1.00 89.00 76 LEU A C 1
ATOM 579 O O . LEU A 1 76 ? -9.329 5.154 13.764 1.00 89.00 76 LEU A O 1
ATOM 583 N N . ALA A 1 77 ? -9.248 6.893 12.353 1.00 88.75 77 ALA A N 1
ATOM 584 C CA . ALA A 1 77 ? -9.752 7.860 13.328 1.00 88.75 77 ALA A CA 1
ATOM 585 C C . ALA A 1 77 ? -11.185 7.528 13.786 1.00 88.75 77 ALA A C 1
ATOM 587 O O . ALA A 1 77 ? -11.488 7.659 14.972 1.00 88.75 77 ALA A O 1
ATOM 588 N N . GLY A 1 78 ? -12.036 7.043 12.874 1.00 86.81 78 GLY A N 1
ATOM 589 C CA . GLY A 1 78 ? -13.389 6.584 13.198 1.00 86.81 78 GLY A CA 1
ATOM 590 C C . GLY A 1 78 ? -13.380 5.340 14.088 1.00 86.81 78 GLY A C 1
ATOM 591 O O . GLY A 1 78 ? -14.116 5.276 15.071 1.00 86.81 78 GLY A O 1
ATOM 592 N N . VAL A 1 79 ? -12.479 4.391 13.812 1.00 87.12 79 VAL A N 1
ATOM 593 C CA . VAL A 1 79 ? -12.296 3.194 14.651 1.00 87.12 79 VAL A CA 1
ATOM 594 C C . VAL A 1 79 ? -11.802 3.558 16.051 1.00 87.12 79 VAL A C 1
ATOM 596 O O . VAL A 1 79 ? -12.316 3.031 17.034 1.00 87.12 79 VAL A O 1
ATOM 599 N N . LEU A 1 80 ? -10.840 4.478 16.169 1.00 87.50 80 LEU A N 1
ATOM 600 C CA . LEU A 1 80 ? -10.363 4.955 17.471 1.00 87.50 80 LEU A CA 1
ATOM 601 C C . LEU A 1 80 ? -11.497 5.592 18.276 1.00 87.50 80 LEU A C 1
ATOM 603 O O . LEU A 1 80 ? -11.662 5.267 19.452 1.00 87.50 80 LEU A O 1
ATOM 607 N N . LEU A 1 81 ? -12.317 6.422 17.627 1.00 89.00 81 LEU A N 1
ATOM 608 C CA . LEU A 1 81 ? -13.466 7.053 18.266 1.00 89.00 81 LEU A CA 1
ATOM 609 C C . LEU A 1 81 ? -14.483 6.013 18.758 1.00 89.00 81 LEU A C 1
ATOM 611 O O . LEU A 1 81 ? -14.955 6.111 19.888 1.00 89.00 81 LEU A O 1
ATOM 615 N N . ALA A 1 82 ? -14.760 4.982 17.954 1.00 86.69 82 ALA A N 1
ATOM 616 C CA . ALA A 1 82 ? -15.639 3.874 18.331 1.00 86.69 82 ALA A CA 1
ATOM 617 C C . ALA A 1 82 ? -15.094 3.047 19.512 1.00 86.69 82 ALA A C 1
ATOM 619 O O . ALA A 1 82 ? -15.864 2.499 20.296 1.00 86.69 82 ALA A O 1
ATOM 620 N N . LEU A 1 83 ? -13.769 2.991 19.677 1.00 87.00 83 LEU A N 1
ATOM 621 C CA . LEU A 1 83 ? -13.102 2.370 20.826 1.00 87.00 83 LEU A CA 1
ATOM 622 C C . LEU A 1 83 ? -13.037 3.287 22.063 1.00 87.00 83 LEU A C 1
ATOM 624 O O . LEU A 1 83 ? -12.428 2.915 23.066 1.00 87.00 83 LEU A O 1
ATOM 628 N N . GLY A 1 84 ? -13.639 4.479 22.007 1.00 90.19 84 GLY A N 1
ATOM 629 C CA . GLY A 1 84 ? -13.616 5.464 23.090 1.00 90.19 84 GLY A CA 1
ATOM 630 C C . GLY A 1 84 ? -12.307 6.252 23.187 1.00 90.19 84 GLY A C 1
ATOM 631 O O . GLY A 1 84 ? -12.097 6.985 24.151 1.00 90.19 84 GLY A O 1
ATOM 632 N N . VAL A 1 85 ? -11.419 6.128 22.196 1.00 89.75 85 VAL A N 1
ATOM 633 C CA . VAL A 1 85 ? -10.170 6.887 22.118 1.00 89.75 85 VAL A CA 1
ATOM 634 C C . VAL A 1 85 ? -10.406 8.099 21.233 1.00 89.75 85 VAL A C 1
ATOM 636 O O . VAL A 1 85 ? -10.616 7.966 20.033 1.00 89.75 85 VAL A O 1
ATOM 639 N N . LYS A 1 86 ? -10.347 9.305 21.802 1.00 89.00 86 LYS A N 1
ATOM 640 C CA . LYS A 1 86 ? -10.461 10.542 21.022 1.00 89.00 86 LYS A CA 1
ATOM 641 C C . LYS A 1 86 ? -9.087 10.906 20.439 1.00 89.00 86 LYS A C 1
ATOM 643 O O . LYS A 1 86 ? -8.225 11.348 21.203 1.00 89.00 86 LYS A O 1
ATOM 648 N N . PRO A 1 87 ? -8.840 10.723 19.127 1.00 82.50 87 PRO A N 1
ATOM 649 C CA . PRO A 1 87 ? -7.570 11.122 18.534 1.00 82.50 87 PRO A CA 1
ATOM 650 C C . PRO A 1 87 ? -7.404 12.644 18.615 1.00 82.50 87 PRO A C 1
ATOM 652 O O . PRO A 1 87 ? -8.351 13.402 18.399 1.00 82.50 87 PRO A O 1
ATOM 655 N N . SER A 1 88 ? -6.193 13.101 18.933 1.00 86.88 88 SER A N 1
ATOM 656 C CA . SER A 1 88 ? -5.849 14.523 18.879 1.00 86.88 88 SER A CA 1
ATOM 657 C C . SER A 1 88 ? -5.723 15.003 17.423 1.00 86.88 88 SER A C 1
ATOM 659 O O . SER A 1 88 ? -5.698 14.213 16.481 1.00 86.88 88 SER A O 1
ATOM 661 N N . LEU A 1 89 ? -5.644 16.319 17.208 1.00 83.81 89 LEU A N 1
ATOM 662 C CA . LEU A 1 89 ? -5.593 16.897 15.855 1.00 83.81 89 LEU A CA 1
ATOM 663 C C . LEU A 1 89 ? -4.337 16.497 15.060 1.00 83.81 89 LEU A C 1
ATOM 665 O O . LEU A 1 89 ? -4.395 16.397 13.836 1.00 83.81 89 LEU A O 1
ATOM 669 N N . ASN A 1 90 ? -3.210 16.260 15.733 1.00 87.06 90 ASN A N 1
ATOM 670 C CA . ASN A 1 90 ? -1.940 15.910 15.088 1.00 87.06 90 ASN A CA 1
ATOM 671 C C . ASN A 1 90 ? -1.989 14.561 14.341 1.00 87.06 90 ASN A C 1
ATOM 673 O O . ASN A 1 90 ? -1.744 14.564 13.135 1.00 87.06 90 ASN A O 1
ATOM 677 N N . PRO A 1 91 ? -2.381 13.432 14.969 1.00 84.50 91 PRO A N 1
ATOM 678 C CA . PRO A 1 91 ? -2.475 12.150 14.272 1.00 84.50 91 PRO A CA 1
ATOM 679 C C . PRO A 1 91 ? -3.507 12.168 13.139 1.00 84.50 91 PRO A C 1
ATOM 681 O O . PRO A 1 91 ? -3.289 11.541 12.108 1.00 84.50 91 PRO A O 1
ATOM 684 N N . ILE A 1 92 ? -4.593 12.941 13.262 1.00 88.06 92 ILE A N 1
ATOM 685 C CA . ILE A 1 92 ? -5.566 13.097 12.168 1.00 88.06 92 ILE A CA 1
ATOM 686 C C . ILE A 1 92 ? -4.909 13.769 10.952 1.00 88.06 92 ILE A C 1
ATOM 688 O O . ILE A 1 92 ? -5.055 13.291 9.827 1.00 88.06 92 ILE A O 1
ATOM 692 N N . LYS A 1 93 ? -4.144 14.849 11.163 1.00 89.75 93 LYS A N 1
ATOM 693 C CA . LYS A 1 93 ? -3.396 15.519 10.085 1.00 89.75 93 LYS A CA 1
ATOM 694 C C . LYS A 1 93 ? -2.375 14.584 9.439 1.00 89.75 93 LYS A C 1
ATOM 696 O O . LYS A 1 93 ? -2.227 14.598 8.215 1.00 89.75 93 LYS A O 1
ATOM 701 N N . GLU A 1 94 ? -1.697 13.762 10.234 1.00 89.88 94 GLU A N 1
ATOM 702 C CA . GLU A 1 94 ? -0.766 12.752 9.727 1.00 89.88 94 GLU A CA 1
ATOM 703 C C . GLU A 1 94 ? -1.475 11.689 8.887 1.00 89.88 94 GLU A C 1
ATOM 705 O O . GLU A 1 94 ? -0.985 11.349 7.811 1.00 89.88 94 GLU A O 1
ATOM 710 N N . PHE A 1 95 ? -2.650 11.210 9.309 1.00 90.44 95 PHE A N 1
ATOM 711 C CA . PHE A 1 95 ? -3.439 10.250 8.534 1.00 90.44 95 PHE A CA 1
ATOM 712 C C . PHE A 1 95 ? -3.852 10.819 7.178 1.00 90.44 95 PHE A C 1
ATOM 714 O O . PHE A 1 95 ? -3.624 10.176 6.155 1.00 90.44 95 PHE A O 1
ATOM 721 N N . VAL A 1 96 ? -4.361 12.053 7.151 1.00 90.50 96 VAL A N 1
ATOM 722 C CA . VAL A 1 96 ? -4.739 12.736 5.904 1.00 90.50 96 VAL A CA 1
ATOM 723 C C . VAL A 1 96 ? -3.525 12.954 5.001 1.00 90.50 96 VAL A C 1
ATOM 725 O O . VAL A 1 96 ? -3.596 12.747 3.791 1.00 90.50 96 VAL A O 1
ATOM 728 N N . THR A 1 97 ? -2.385 13.343 5.574 1.00 91.44 97 THR A N 1
ATOM 729 C CA . THR A 1 97 ? -1.145 13.545 4.809 1.00 91.44 97 THR A CA 1
ATOM 730 C C . THR A 1 97 ? -0.632 12.229 4.228 1.00 91.44 97 THR A C 1
ATOM 732 O O . THR A 1 97 ? -0.226 12.183 3.065 1.00 91.44 97 THR A O 1
ATOM 735 N N . ALA A 1 98 ? -0.690 11.147 5.005 1.00 88.25 98 ALA A N 1
ATOM 736 C CA . ALA A 1 98 ? -0.308 9.817 4.556 1.00 88.25 98 ALA A CA 1
ATOM 737 C C . ALA A 1 98 ? -1.226 9.308 3.435 1.00 88.25 98 ALA A C 1
ATOM 739 O O . ALA A 1 98 ? -0.727 8.765 2.449 1.00 88.25 98 ALA A O 1
ATOM 740 N N . ASP A 1 99 ? -2.538 9.531 3.542 1.00 89.25 99 ASP A N 1
ATOM 741 C CA . ASP A 1 99 ? -3.503 9.187 2.492 1.00 89.25 99 ASP A CA 1
ATOM 742 C C . ASP A 1 99 ? -3.267 10.011 1.222 1.00 89.25 99 ASP A C 1
ATOM 744 O O . ASP A 1 99 ? -3.269 9.474 0.112 1.00 89.25 99 ASP A O 1
ATOM 748 N N . ARG A 1 100 ? -2.946 11.301 1.368 1.00 89.12 100 ARG A N 1
ATOM 749 C CA . ARG A 1 100 ? -2.589 12.157 0.234 1.00 89.12 100 ARG A CA 1
ATOM 750 C C . ARG A 1 100 ? -1.340 11.654 -0.484 1.00 89.12 100 ARG A C 1
ATOM 752 O O . ARG A 1 100 ? -1.337 11.579 -1.712 1.00 89.12 100 ARG A O 1
ATOM 759 N N . GLU A 1 101 ? -0.284 11.295 0.246 1.00 86.94 101 GLU A N 1
ATOM 760 C CA . GLU A 1 101 ? 0.938 10.776 -0.378 1.00 86.94 101 GLU A CA 1
ATOM 761 C C . GLU A 1 101 ? 0.706 9.394 -1.010 1.00 86.94 101 GLU A C 1
ATOM 763 O O . GLU A 1 101 ? 1.224 9.124 -2.098 1.00 86.94 101 GLU A O 1
ATOM 768 N N . ARG A 1 102 ? -0.148 8.559 -0.399 1.00 83.31 102 ARG A N 1
ATOM 769 C CA . ARG A 1 102 ? -0.581 7.273 -0.963 1.00 83.31 102 ARG A CA 1
ATOM 770 C C . ARG A 1 102 ? -1.215 7.437 -2.342 1.00 83.31 102 ARG A C 1
ATOM 772 O O . ARG A 1 102 ? -0.921 6.632 -3.219 1.00 83.31 102 ARG A O 1
ATOM 779 N N . CYS A 1 103 ? -2.045 8.458 -2.551 1.00 83.12 103 CYS A N 1
ATOM 780 C CA . CYS A 1 103 ? -2.641 8.746 -3.861 1.00 83.12 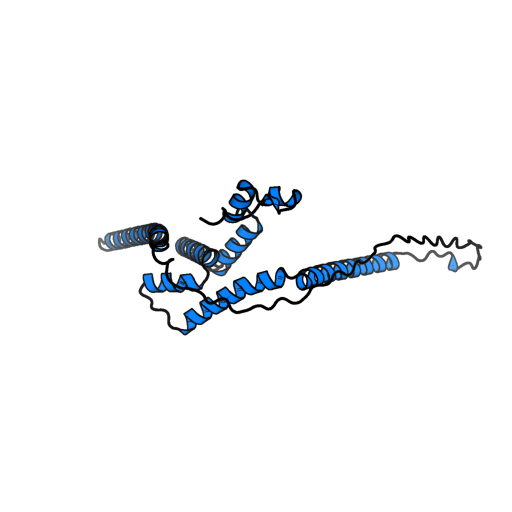103 CYS A CA 1
ATOM 781 C C . CYS A 1 103 ? -1.636 9.403 -4.823 1.00 83.12 103 CYS A C 1
ATOM 783 O O . CYS A 1 103 ? -1.552 9.044 -6.000 1.00 83.12 103 CYS A O 1
ATOM 785 N N . ARG A 1 104 ? -0.794 10.304 -4.306 1.00 83.81 104 ARG A N 1
ATOM 786 C CA . ARG A 1 104 ? 0.157 11.093 -5.100 1.00 83.81 104 ARG A CA 1
ATOM 787 C C . ARG A 1 104 ? 1.276 10.261 -5.732 1.00 83.81 104 ARG A C 1
ATOM 789 O O . ARG A 1 104 ? 1.701 10.542 -6.855 1.00 83.81 104 ARG A O 1
ATOM 796 N N . VAL A 1 105 ? 1.812 9.265 -5.025 1.00 79.06 105 VAL A N 1
ATOM 797 C CA . VAL A 1 105 ? 2.940 8.447 -5.515 1.00 79.06 105 VAL A CA 1
ATOM 798 C C . VAL A 1 105 ? 2.571 7.648 -6.781 1.00 79.06 105 VAL A C 1
ATOM 800 O O . VAL A 1 105 ? 3.293 7.763 -7.781 1.00 79.06 105 VAL A O 1
ATOM 803 N N . PRO A 1 106 ? 1.453 6.896 -6.813 1.00 77.00 106 PRO A N 1
ATOM 804 C CA . PRO A 1 106 ? 0.960 6.247 -8.023 1.00 77.00 106 PRO A CA 1
ATOM 805 C C . PRO A 1 106 ? 0.686 7.227 -9.165 1.00 77.00 106 PRO A C 1
ATOM 807 O O . PRO A 1 106 ? 1.069 6.949 -10.302 1.00 77.00 106 PRO A O 1
ATOM 810 N N . GLU A 1 107 ? 0.077 8.383 -8.887 1.00 79.56 107 GLU A N 1
ATOM 811 C CA . GLU A 1 107 ? -0.202 9.412 -9.900 1.00 79.56 107 GLU A CA 1
ATOM 812 C C . GLU A 1 107 ? 1.078 9.903 -10.582 1.00 79.56 107 GLU A C 1
ATOM 814 O O . GLU A 1 107 ? 1.178 9.878 -11.813 1.00 79.56 107 GLU A O 1
ATOM 819 N N . ARG A 1 108 ? 2.116 10.236 -9.802 1.00 76.88 108 ARG A N 1
ATOM 820 C CA . ARG A 1 108 ? 3.443 10.579 -10.343 1.00 76.88 108 ARG A CA 1
ATOM 821 C C . ARG A 1 108 ? 4.004 9.448 -11.209 1.00 76.88 108 ARG A C 1
ATOM 823 O O . ARG A 1 108 ? 4.564 9.707 -12.277 1.00 76.88 108 ARG A O 1
ATOM 830 N N . GLY A 1 109 ? 3.838 8.197 -10.778 1.00 76.06 109 GLY A N 1
ATOM 831 C CA . GLY A 1 109 ? 4.256 6.997 -11.509 1.00 76.06 109 GLY A CA 1
ATOM 832 C C . GLY A 1 109 ? 3.521 6.772 -12.836 1.00 76.06 109 GLY A C 1
ATOM 833 O O . GLY A 1 109 ? 4.086 6.185 -13.762 1.00 76.06 109 GLY A O 1
ATOM 834 N N . ARG A 1 110 ? 2.282 7.261 -12.960 1.00 75.44 110 ARG A N 1
ATOM 835 C CA . ARG A 1 110 ? 1.457 7.135 -14.173 1.00 75.44 110 ARG A CA 1
ATOM 836 C C . ARG A 1 110 ? 1.823 8.143 -15.262 1.00 75.44 110 ARG A C 1
ATOM 838 O O . ARG A 1 110 ? 1.523 7.873 -16.427 1.00 75.44 110 ARG A O 1
ATOM 845 N N . THR A 1 111 ? 2.499 9.240 -14.913 1.00 83.38 111 THR A N 1
ATOM 846 C CA . THR A 1 111 ? 2.896 10.282 -15.873 1.00 83.38 111 THR A CA 1
ATOM 847 C C . THR A 1 111 ? 3.770 9.736 -17.007 1.00 83.38 111 THR A C 1
ATOM 849 O O . THR A 1 111 ? 4.624 8.864 -16.809 1.00 83.38 111 THR A O 1
ATOM 852 N N . VAL A 1 112 ? 3.598 10.288 -18.214 1.00 85.38 112 VAL A N 1
ATOM 853 C CA . VAL A 1 112 ? 4.386 9.909 -19.404 1.00 85.38 112 VAL A CA 1
ATOM 854 C C . VAL A 1 112 ? 5.882 10.100 -19.146 1.00 85.38 112 VAL A C 1
ATOM 856 O O . VAL A 1 112 ? 6.680 9.217 -19.456 1.00 85.38 112 VAL A O 1
ATOM 859 N N . LYS A 1 113 ? 6.257 11.200 -18.480 1.00 88.62 113 LYS A N 1
ATOM 860 C CA . LYS A 1 113 ? 7.641 11.502 -18.087 1.00 88.62 113 LYS A CA 1
ATOM 861 C C . LYS A 1 113 ? 8.236 10.439 -17.160 1.00 88.62 113 LYS A C 1
ATOM 863 O O . LYS A 1 113 ? 9.377 10.017 -17.366 1.00 88.62 113 LYS A O 1
ATOM 868 N N . SER A 1 114 ? 7.475 9.967 -16.170 1.00 84.88 114 SER A N 1
ATOM 869 C CA . SER A 1 114 ? 7.924 8.907 -15.258 1.00 84.88 114 SER A CA 1
ATOM 870 C C . SER A 1 114 ? 8.110 7.574 -15.989 1.00 84.88 114 SER A C 1
ATOM 872 O O . SER A 1 114 ? 9.156 6.930 -15.867 1.00 84.88 114 SER A O 1
ATOM 874 N N . LYS A 1 115 ? 7.152 7.199 -16.849 1.00 86.56 115 LYS A N 1
ATOM 875 C CA . LYS A 1 115 ? 7.245 5.987 -17.680 1.00 86.56 115 LYS A CA 1
ATOM 876 C C . LYS A 1 115 ? 8.427 6.040 -18.652 1.00 86.56 115 LYS A C 1
ATOM 878 O O . LYS A 1 115 ? 9.159 5.055 -18.760 1.00 86.56 115 LYS A O 1
ATOM 883 N N . ALA A 1 116 ? 8.647 7.177 -19.312 1.00 90.38 116 ALA A N 1
ATOM 884 C CA . ALA A 1 116 ? 9.775 7.394 -20.216 1.00 90.38 116 ALA A CA 1
ATOM 885 C C . ALA A 1 116 ? 11.113 7.274 -19.474 1.00 90.38 116 ALA A C 1
ATOM 887 O O . ALA A 1 116 ? 11.974 6.501 -19.887 1.00 90.38 116 ALA A O 1
ATOM 888 N N . THR A 1 117 ? 11.240 7.927 -18.315 1.00 92.00 117 THR A N 1
ATOM 889 C CA . THR A 1 117 ? 12.424 7.812 -17.448 1.00 92.00 117 THR A CA 1
ATOM 890 C C . THR A 1 117 ? 12.678 6.361 -17.030 1.00 92.00 117 THR A C 1
ATOM 892 O O . THR A 1 117 ? 13.805 5.872 -17.118 1.00 92.00 117 THR A O 1
ATOM 895 N N . ARG A 1 118 ? 11.636 5.625 -16.615 1.00 87.38 118 ARG A N 1
ATOM 896 C CA . ARG A 1 118 ? 11.756 4.204 -16.240 1.00 87.38 118 ARG A CA 1
ATOM 897 C C . ARG A 1 118 ? 12.202 3.340 -17.421 1.00 87.38 118 ARG A C 1
ATOM 899 O O . ARG A 1 118 ? 13.000 2.422 -17.234 1.00 87.38 118 ARG A O 1
ATOM 906 N N . ARG A 1 119 ? 11.700 3.618 -18.628 1.00 92.50 119 ARG A N 1
ATOM 907 C CA . ARG A 1 119 ? 12.108 2.924 -19.857 1.00 92.50 119 ARG A CA 1
ATOM 908 C C . ARG A 1 119 ? 13.568 3.211 -20.195 1.00 92.50 119 ARG A C 1
ATOM 910 O O . ARG A 1 119 ? 14.295 2.261 -20.470 1.00 92.50 119 ARG A O 1
ATOM 917 N N . GLN A 1 120 ? 13.994 4.470 -20.106 1.00 93.44 120 GLN A N 1
ATOM 918 C CA . GLN A 1 120 ? 15.372 4.866 -20.383 1.00 93.44 120 GLN A CA 1
ATOM 919 C C . GLN A 1 120 ? 16.350 4.167 -19.438 1.00 93.44 120 GLN A C 1
ATOM 921 O O . GLN A 1 120 ? 17.246 3.470 -19.899 1.00 93.44 120 GLN A O 1
ATOM 926 N N . ARG A 1 121 ? 16.086 4.201 -18.124 1.00 93.75 121 ARG A N 1
ATOM 927 C CA . ARG A 1 121 ? 16.920 3.506 -17.126 1.00 93.75 121 ARG A CA 1
ATOM 928 C C . ARG A 1 121 ? 17.085 2.014 -17.428 1.00 93.75 121 ARG A C 1
ATOM 930 O O . ARG A 1 121 ? 18.173 1.473 -17.280 1.00 93.75 121 ARG A O 1
ATOM 937 N N . ARG A 1 122 ? 16.021 1.341 -17.886 1.00 93.69 122 ARG A N 1
ATOM 938 C CA . ARG A 1 122 ? 16.083 -0.079 -18.279 1.00 93.69 122 ARG A CA 1
ATOM 939 C C . ARG A 1 122 ? 16.948 -0.310 -19.517 1.00 93.69 122 ARG A C 1
ATOM 941 O O . ARG A 1 122 ? 17.636 -1.326 -19.579 1.00 93.69 122 ARG A O 1
ATOM 948 N N . LEU A 1 123 ? 16.887 0.584 -20.503 1.00 95.19 123 LEU A N 1
ATOM 949 C CA . LEU A 1 123 ? 17.730 0.510 -21.698 1.00 95.19 123 LEU A CA 1
ATOM 950 C C . LEU A 1 123 ? 19.197 0.734 -21.334 1.00 95.19 123 LEU A C 1
ATOM 952 O O . LEU A 1 123 ? 20.040 -0.067 -21.727 1.00 95.19 123 LEU A O 1
ATOM 956 N N . ASP A 1 124 ? 19.478 1.735 -20.503 1.00 95.88 124 ASP A N 1
ATOM 957 C CA . ASP A 1 124 ? 20.833 2.046 -20.052 1.00 95.88 124 ASP A CA 1
ATOM 958 C C . ASP A 1 124 ? 21.446 0.868 -19.284 1.00 95.88 124 ASP A C 1
ATOM 960 O O . ASP A 1 124 ? 22.580 0.479 -19.557 1.00 95.88 124 ASP A O 1
ATOM 964 N N . SER A 1 125 ? 20.692 0.232 -18.377 1.00 93.06 125 SER A N 1
ATOM 965 C CA . SER A 1 125 ? 21.148 -0.978 -17.676 1.00 93.06 125 SER A CA 1
ATOM 966 C C . SER A 1 125 ? 21.448 -2.134 -18.635 1.00 93.06 125 SER A C 1
ATOM 968 O O . SER A 1 125 ? 22.477 -2.789 -18.492 1.00 93.06 125 SER A O 1
ATOM 970 N N . LYS A 1 126 ? 20.592 -2.371 -19.640 1.00 95.38 126 LYS A N 1
ATOM 971 C CA . LYS A 1 126 ? 20.828 -3.415 -20.654 1.00 95.38 126 LYS A CA 1
ATOM 972 C C . LYS A 1 126 ? 22.051 -3.114 -21.518 1.00 95.38 126 LYS A C 1
ATOM 974 O O . LYS A 1 126 ? 22.787 -4.035 -21.856 1.00 95.38 126 LYS A O 1
ATOM 979 N N . ASN A 1 127 ? 22.267 -1.852 -21.874 1.00 95.31 127 ASN A N 1
ATOM 980 C CA . ASN A 1 127 ? 23.425 -1.441 -22.661 1.00 95.31 127 ASN A CA 1
ATOM 981 C C . ASN A 1 127 ? 24.716 -1.620 -21.856 1.00 95.31 127 ASN A C 1
ATOM 983 O O . ASN A 1 127 ? 25.654 -2.225 -22.361 1.00 95.31 127 ASN A O 1
ATOM 987 N N . ARG A 1 128 ? 24.734 -1.217 -20.578 1.00 93.31 128 ARG A N 1
ATOM 988 C CA . ARG A 1 128 ? 25.878 -1.449 -19.677 1.00 93.31 128 ARG A CA 1
ATOM 989 C C . ARG A 1 128 ? 26.236 -2.932 -19.560 1.00 93.31 128 ARG A C 1
ATOM 991 O O . ARG A 1 128 ? 27.411 -3.277 -19.582 1.00 93.31 128 ARG A O 1
ATOM 998 N N . GLU A 1 129 ? 25.234 -3.801 -19.470 1.00 93.31 129 GLU A N 1
ATOM 999 C CA . GLU A 1 129 ? 25.439 -5.253 -19.427 1.00 93.31 129 GLU A CA 1
ATOM 1000 C C . GLU A 1 129 ? 25.994 -5.806 -20.752 1.00 93.31 129 GLU A C 1
ATOM 1002 O O . GLU A 1 129 ? 26.909 -6.625 -20.751 1.00 93.31 129 GLU A O 1
ATOM 1007 N N . LYS A 1 130 ? 25.491 -5.333 -21.900 1.00 93.56 130 LYS A N 1
ATOM 1008 C CA . LYS A 1 130 ? 26.027 -5.719 -23.217 1.00 93.56 130 LYS A CA 1
ATOM 1009 C C . LYS A 1 130 ? 27.485 -5.300 -23.392 1.00 93.56 130 LYS A C 1
ATOM 1011 O O . LYS A 1 130 ? 28.269 -6.095 -23.901 1.00 93.56 130 LYS A O 1
ATOM 1016 N N . GLU A 1 131 ? 27.838 -4.092 -22.955 1.00 92.25 131 GLU A N 1
ATOM 1017 C CA . GLU A 1 131 ? 29.218 -3.599 -22.995 1.00 92.25 131 GLU A CA 1
ATOM 1018 C C . GLU A 1 131 ? 30.145 -4.444 -22.116 1.00 92.25 131 GLU A C 1
ATOM 1020 O O . GLU A 1 131 ? 31.242 -4.789 -22.546 1.00 92.25 131 GLU A O 1
ATOM 1025 N N . ARG A 1 132 ? 29.692 -4.857 -20.924 1.00 90.12 132 ARG A N 1
ATOM 1026 C CA . ARG A 1 132 ? 30.440 -5.795 -20.067 1.00 90.12 132 ARG A CA 1
ATOM 1027 C C . ARG A 1 132 ? 30.702 -7.121 -20.778 1.00 90.12 132 ARG A C 1
ATOM 1029 O O . ARG A 1 132 ? 31.852 -7.493 -20.964 1.00 90.12 132 ARG A O 1
ATOM 1036 N N . ARG A 1 133 ? 29.653 -7.758 -21.307 1.00 89.06 133 ARG A N 1
ATOM 1037 C CA . ARG A 1 133 ? 29.778 -9.023 -22.054 1.00 89.06 133 ARG A CA 1
ATOM 1038 C C . ARG A 1 133 ? 30.633 -8.908 -23.313 1.00 89.06 133 ARG A C 1
ATOM 1040 O O . ARG A 1 133 ? 31.205 -9.897 -23.761 1.00 89.06 133 ARG A O 1
ATOM 1047 N N . LYS A 1 134 ? 30.662 -7.736 -23.953 1.00 88.88 134 LYS A N 1
ATOM 1048 C CA . LYS A 1 134 ? 31.541 -7.484 -25.097 1.00 88.88 134 LYS A CA 1
ATOM 1049 C C . LYS A 1 134 ? 33.000 -7.454 -24.645 1.00 88.88 134 LYS A C 1
ATOM 1051 O O . LYS A 1 134 ? 33.786 -8.203 -25.202 1.00 88.88 134 LYS A O 1
ATOM 1056 N N . LYS A 1 135 ? 33.318 -6.703 -23.586 1.00 87.38 135 LYS A N 1
ATOM 1057 C CA . LYS A 1 135 ? 34.668 -6.668 -23.003 1.00 87.38 135 LYS A CA 1
ATOM 1058 C C . LYS A 1 135 ? 35.154 -8.044 -22.558 1.00 87.38 135 LYS A C 1
ATOM 1060 O O . LYS A 1 135 ? 36.288 -8.385 -22.854 1.00 87.38 135 LYS A O 1
ATOM 1065 N N . ASP A 1 136 ? 34.301 -8.842 -21.920 1.00 86.00 136 ASP A N 1
ATOM 1066 C CA . ASP A 1 136 ? 34.674 -10.198 -21.493 1.00 86.00 136 ASP A CA 1
ATOM 1067 C C . ASP A 1 136 ? 34.979 -11.105 -22.696 1.00 86.00 136 ASP A C 1
ATOM 1069 O O . ASP A 1 136 ? 35.940 -11.869 -22.673 1.00 86.00 136 ASP A O 1
ATOM 1073 N N . ARG A 1 137 ? 34.203 -10.986 -23.786 1.00 82.25 137 ARG A N 1
ATOM 1074 C CA . ARG A 1 137 ? 34.486 -11.691 -25.048 1.00 82.25 137 ARG A CA 1
ATOM 1075 C C . ARG A 1 137 ? 35.774 -11.212 -25.706 1.00 82.25 137 ARG A C 1
ATOM 1077 O O . ARG A 1 137 ? 36.527 -12.043 -26.195 1.00 82.25 137 ARG A O 1
ATOM 1084 N N . ASP A 1 138 ? 36.020 -9.906 -25.712 1.00 82.88 138 ASP A N 1
ATOM 1085 C CA . ASP A 1 138 ? 37.233 -9.319 -26.282 1.00 82.88 138 ASP A CA 1
ATOM 1086 C C . ASP A 1 138 ? 38.475 -9.698 -25.451 1.00 82.88 138 ASP A C 1
ATOM 1088 O O . ASP A 1 138 ? 39.531 -9.943 -26.021 1.00 82.88 138 ASP A O 1
ATOM 1092 N N . ALA A 1 139 ? 38.349 -9.832 -24.126 1.00 79.75 139 ALA A N 1
ATOM 1093 C CA . ALA A 1 139 ? 39.413 -10.305 -23.237 1.00 79.75 139 ALA A CA 1
ATOM 1094 C C . ALA A 1 139 ? 39.671 -11.819 -23.358 1.00 79.75 139 ALA A C 1
ATOM 1096 O O . ALA A 1 139 ? 40.810 -12.262 -23.244 1.00 79.75 139 ALA A O 1
ATOM 1097 N N . ALA A 1 140 ? 38.627 -12.615 -23.606 1.00 77.25 140 ALA A N 1
ATOM 1098 C CA . ALA A 1 140 ? 38.741 -14.049 -23.880 1.00 77.25 140 ALA A CA 1
ATOM 1099 C C . ALA A 1 140 ? 39.178 -14.355 -25.324 1.00 77.25 140 ALA A C 1
ATOM 1101 O O . ALA A 1 140 ? 39.488 -15.504 -25.650 1.00 77.25 140 ALA A O 1
ATOM 1102 N N . ARG A 1 141 ? 39.198 -13.348 -26.208 1.00 74.50 141 ARG A N 1
ATOM 1103 C CA . ARG A 1 141 ? 39.711 -13.481 -27.568 1.00 74.50 141 ARG A CA 1
ATOM 1104 C C . ARG A 1 141 ? 41.228 -13.632 -27.488 1.00 74.50 141 ARG A C 1
ATOM 1106 O O . ARG A 1 141 ? 41.947 -12.651 -27.344 1.00 74.50 141 ARG A O 1
ATOM 1113 N N . ILE A 1 142 ? 41.708 -14.870 -27.599 1.00 62.03 142 ILE A N 1
ATOM 1114 C CA . ILE A 1 142 ? 43.135 -15.153 -27.776 1.00 62.03 142 ILE A CA 1
ATOM 1115 C C . ILE A 1 142 ? 43.582 -14.410 -29.048 1.00 62.03 142 ILE A C 1
ATOM 1117 O O . ILE A 1 142 ? 43.007 -14.665 -30.113 1.00 62.03 142 ILE A O 1
ATOM 1121 N N . PRO A 1 143 ? 44.540 -13.467 -28.969 1.00 63.16 143 PRO A N 1
ATOM 1122 C CA . PRO A 1 143 ? 45.071 -12.820 -30.159 1.00 63.16 143 PR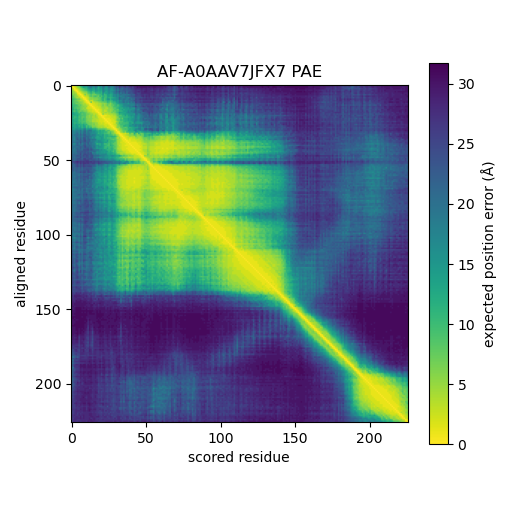O A CA 1
ATOM 1123 C C . PRO A 1 143 ? 45.698 -13.898 -31.045 1.00 63.16 143 PRO A C 1
ATOM 1125 O O . PRO A 1 143 ? 46.581 -14.640 -30.615 1.00 63.16 143 PRO A O 1
ATOM 1128 N N . TYR A 1 144 ? 45.182 -14.034 -32.265 1.00 53.72 144 TYR A N 1
ATOM 1129 C CA . TYR A 1 144 ? 45.694 -15.002 -33.223 1.00 53.72 144 TYR A CA 1
ATOM 1130 C C . TYR A 1 144 ? 47.105 -14.570 -33.632 1.00 53.72 144 TYR A C 1
ATOM 1132 O O . TYR A 1 144 ? 47.333 -13.427 -34.016 1.00 53.72 144 TYR A O 1
ATOM 1140 N N . GLN A 1 145 ? 48.064 -15.482 -33.513 1.00 51.22 145 GLN A N 1
ATOM 1141 C CA . GLN A 1 145 ? 49.500 -15.237 -33.661 1.00 51.22 145 GLN A CA 1
ATOM 1142 C C . GLN A 1 145 ? 49.942 -15.047 -35.130 1.00 51.22 145 GLN A C 1
ATOM 1144 O O . GLN A 1 145 ? 51.105 -15.275 -35.455 1.00 51.22 145 GLN A O 1
ATOM 1149 N N . SER A 1 146 ? 49.032 -14.657 -36.031 1.00 54.56 146 SER A N 1
ATOM 1150 C CA . SER A 1 146 ? 49.359 -14.356 -37.432 1.00 54.56 146 SER A CA 1
ATOM 1151 C C . SER A 1 146 ? 50.174 -13.075 -37.583 1.00 54.56 146 SER A C 1
ATOM 1153 O O . SER A 1 146 ? 50.903 -12.948 -38.554 1.00 54.56 146 SER A O 1
ATOM 1155 N N . ASP A 1 147 ? 50.138 -12.171 -36.601 1.00 53.16 147 ASP A N 1
ATOM 1156 C CA . ASP A 1 147 ? 50.832 -10.876 -36.684 1.00 53.16 147 ASP A CA 1
ATOM 1157 C C . ASP A 1 147 ? 52.338 -10.966 -36.349 1.00 53.16 147 ASP A C 1
ATOM 1159 O O . ASP A 1 147 ? 53.040 -9.957 -36.341 1.00 53.16 147 ASP A O 1
ATOM 1163 N N . ARG A 1 148 ? 52.866 -12.167 -36.050 1.00 49.28 148 ARG A N 1
ATOM 1164 C CA . ARG A 1 148 ? 54.287 -12.375 -35.690 1.00 49.28 148 ARG A CA 1
ATOM 1165 C C . ARG A 1 148 ? 55.173 -12.786 -36.867 1.00 49.28 148 ARG A C 1
ATOM 1167 O O . ARG A 1 148 ? 56.385 -12.601 -36.808 1.00 49.28 148 ARG A O 1
ATOM 1174 N N . PHE A 1 149 ? 54.583 -13.324 -37.926 1.00 49.06 149 PHE A N 1
ATOM 1175 C CA . PHE A 1 149 ? 55.253 -13.552 -39.200 1.00 49.06 149 PHE A CA 1
ATOM 1176 C C . PHE A 1 149 ? 54.651 -12.531 -40.148 1.00 49.06 149 PHE A C 1
ATOM 1178 O O . PHE A 1 149 ? 53.492 -12.689 -40.500 1.00 49.06 149 PHE A O 1
ATOM 1185 N N . GLY A 1 150 ? 55.381 -11.464 -40.485 1.00 49.84 150 GLY A N 1
ATOM 1186 C CA . GLY A 1 150 ? 54.916 -10.357 -41.332 1.00 49.84 150 GLY A CA 1
ATOM 1187 C C . GLY A 1 150 ? 54.569 -10.772 -42.765 1.00 49.84 150 GLY A C 1
ATOM 1188 O O . GLY A 1 150 ? 55.200 -10.327 -43.715 1.00 49.84 150 GLY A O 1
ATOM 1189 N N . ILE A 1 151 ? 53.581 -11.646 -42.920 1.00 51.25 151 ILE A N 1
ATOM 1190 C CA . ILE A 1 151 ? 52.981 -12.022 -44.184 1.00 51.25 151 ILE A CA 1
ATOM 1191 C C . ILE A 1 151 ? 51.753 -11.130 -44.318 1.00 51.25 151 ILE A C 1
ATOM 1193 O O . ILE A 1 151 ? 50.694 -11.411 -43.757 1.00 51.25 151 ILE A O 1
ATOM 1197 N N . GLU A 1 152 ? 51.912 -10.033 -45.053 1.00 47.12 152 GLU A N 1
ATOM 1198 C CA . GLU A 1 152 ? 50.792 -9.261 -45.578 1.00 47.12 152 GLU A CA 1
ATOM 1199 C C . GLU A 1 152 ? 49.998 -10.155 -46.539 1.00 47.12 152 GLU A C 1
ATOM 1201 O O . GLU A 1 152 ? 50.245 -10.205 -47.743 1.00 47.12 152 GLU A O 1
ATOM 1206 N N . VAL A 1 153 ? 49.039 -10.912 -46.009 1.00 47.03 153 VAL A N 1
ATOM 1207 C CA . VAL A 1 153 ? 48.012 -11.521 -46.848 1.00 47.03 153 VAL A CA 1
ATOM 1208 C C . VAL A 1 153 ? 46.994 -10.423 -47.119 1.00 47.03 153 VAL A C 1
ATOM 1210 O O . VAL A 1 153 ? 46.184 -10.089 -46.255 1.00 47.03 153 VAL A O 1
ATOM 1213 N N . GLY A 1 154 ? 47.074 -9.832 -48.311 1.00 48.53 154 GLY A N 1
ATOM 1214 C CA . GLY A 1 154 ? 46.096 -8.880 -48.827 1.00 48.53 154 GLY A CA 1
ATOM 1215 C C . GLY A 1 154 ? 44.685 -9.470 -48.793 1.00 48.53 154 GLY A C 1
ATOM 1216 O O . GLY A 1 154 ? 44.262 -10.164 -49.713 1.00 48.53 154 GLY A O 1
ATOM 1217 N N . GLY A 1 155 ? 43.959 -9.202 -47.712 1.00 37.22 155 GLY A N 1
ATOM 1218 C CA . GLY A 1 155 ? 42.555 -9.542 -47.536 1.00 37.22 155 GLY A CA 1
ATOM 1219 C C . GLY A 1 155 ? 41.725 -8.280 -47.687 1.00 37.22 155 GLY A C 1
ATOM 1220 O O . GLY A 1 155 ? 41.618 -7.496 -46.749 1.00 37.22 155 GLY A O 1
ATOM 1221 N N . GLY A 1 156 ? 41.168 -8.076 -48.881 1.00 37.88 156 GLY A N 1
ATOM 1222 C CA . GLY A 1 156 ? 40.297 -6.948 -49.192 1.00 37.88 156 GLY A CA 1
ATOM 1223 C C . GLY A 1 156 ? 39.167 -6.801 -48.174 1.00 37.88 156 GLY A C 1
ATOM 1224 O O . GLY A 1 156 ? 38.339 -7.694 -47.988 1.00 37.88 156 GLY A O 1
ATOM 1225 N N . GLU A 1 157 ? 39.131 -5.644 -47.526 1.00 35.88 157 GLU A N 1
ATOM 1226 C CA . GLU A 1 157 ? 38.079 -5.249 -46.606 1.00 35.88 157 GLU A CA 1
ATOM 1227 C C . GLU A 1 157 ? 36.815 -4.914 -47.418 1.00 35.88 157 GLU A C 1
ATOM 1229 O O . GLU A 1 157 ? 36.603 -3.784 -47.864 1.00 35.88 157 GLU A O 1
ATOM 1234 N N . ILE A 1 158 ? 35.950 -5.908 -47.649 1.00 41.50 158 ILE A N 1
ATOM 1235 C CA . ILE A 1 158 ? 34.588 -5.654 -48.134 1.00 41.50 158 ILE A CA 1
ATOM 1236 C C . ILE A 1 158 ? 33.815 -5.025 -46.971 1.00 41.50 158 ILE A C 1
ATOM 1238 O O . ILE A 1 158 ? 33.169 -5.698 -46.166 1.00 41.50 158 ILE A O 1
ATOM 1242 N N . THR A 1 159 ? 33.896 -3.700 -46.866 1.00 40.62 159 THR A N 1
ATOM 1243 C CA . THR A 1 159 ? 33.064 -2.911 -45.958 1.00 40.62 159 THR A CA 1
ATOM 1244 C C . THR A 1 159 ? 31.612 -2.951 -46.442 1.00 40.62 159 THR A C 1
ATOM 1246 O O . THR A 1 159 ? 31.158 -2.140 -47.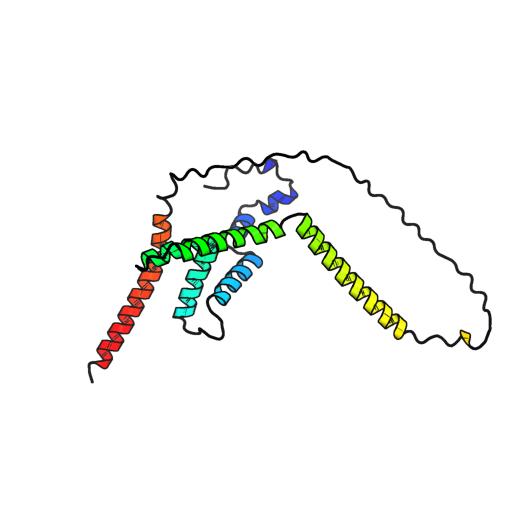247 1.00 40.62 159 THR A O 1
ATOM 1249 N N . ALA A 1 160 ? 30.844 -3.917 -45.936 1.00 39.19 160 ALA A N 1
ATOM 1250 C CA . ALA A 1 160 ? 29.396 -3.966 -46.099 1.00 39.19 160 ALA A CA 1
ATOM 1251 C C . ALA A 1 160 ? 28.739 -2.802 -45.329 1.00 39.19 160 ALA A C 1
ATOM 1253 O O . ALA A 1 160 ? 28.275 -2.943 -44.196 1.00 39.19 160 ALA A O 1
ATOM 1254 N N . LYS A 1 161 ? 28.693 -1.621 -45.955 1.00 36.84 161 LYS A N 1
ATOM 1255 C CA . LYS A 1 161 ? 27.857 -0.491 -45.532 1.00 36.84 161 LYS A CA 1
ATOM 1256 C C . LYS A 1 161 ? 26.386 -0.830 -45.798 1.00 36.84 161 LYS A C 1
ATOM 1258 O O . LYS A 1 161 ? 25.821 -0.456 -46.821 1.00 36.84 161 LYS A O 1
ATOM 1263 N N . MET A 1 162 ? 25.744 -1.535 -44.869 1.00 37.09 162 MET A N 1
ATOM 1264 C CA . MET A 1 162 ? 24.283 -1.662 -44.841 1.00 37.09 162 MET A CA 1
ATOM 1265 C C . MET A 1 162 ? 23.669 -0.370 -44.284 1.00 37.09 162 MET A C 1
ATOM 1267 O O . MET A 1 162 ? 23.413 -0.235 -43.087 1.00 37.09 162 MET A O 1
ATOM 1271 N N . ASN A 1 163 ? 23.403 0.583 -45.175 1.00 37.47 163 ASN A N 1
ATOM 1272 C CA . ASN A 1 163 ? 22.490 1.688 -44.906 1.00 37.47 163 ASN A CA 1
ATOM 1273 C C . ASN A 1 163 ? 21.058 1.134 -44.832 1.00 37.47 163 ASN A C 1
ATOM 1275 O O . ASN A 1 163 ? 20.435 0.864 -45.854 1.00 37.47 163 ASN A O 1
ATOM 1279 N N . LYS A 1 164 ? 20.520 0.964 -43.619 1.00 39.94 164 LYS A N 1
ATOM 1280 C CA . LYS A 1 164 ? 19.071 0.825 -43.408 1.00 39.94 164 LYS A CA 1
ATOM 1281 C C . LYS A 1 164 ? 18.475 2.196 -43.112 1.00 39.94 164 LYS A C 1
ATOM 1283 O O . LYS A 1 164 ? 18.335 2.601 -41.961 1.00 39.94 164 LYS A O 1
ATOM 1288 N N . THR A 1 165 ? 18.102 2.895 -44.173 1.00 38.91 165 THR A N 1
ATOM 1289 C CA . THR A 1 165 ? 17.164 4.016 -44.139 1.00 38.91 165 THR A CA 1
ATOM 1290 C C . THR A 1 165 ? 15.745 3.451 -44.128 1.00 38.91 165 THR A C 1
ATOM 1292 O O . THR A 1 165 ? 15.264 2.969 -45.143 1.00 38.91 165 THR A O 1
ATOM 1295 N N . HIS A 1 166 ? 15.061 3.519 -42.985 1.00 35.16 166 HIS A N 1
ATOM 1296 C CA . HIS A 1 166 ? 13.596 3.506 -42.938 1.00 35.16 166 HIS A CA 1
ATOM 1297 C C . HIS A 1 166 ? 13.100 4.456 -41.841 1.00 35.16 166 HIS A C 1
ATOM 1299 O O . HIS A 1 166 ? 13.076 4.140 -40.655 1.00 35.16 166 HIS A O 1
ATOM 1305 N N . THR A 1 167 ? 12.773 5.662 -42.300 1.00 35.41 167 THR A N 1
ATOM 1306 C CA . THR A 1 167 ? 11.552 6.434 -42.036 1.00 35.41 167 THR A CA 1
ATOM 1307 C C . THR A 1 167 ? 10.820 6.190 -40.713 1.00 35.41 167 THR A C 1
ATOM 1309 O O . THR A 1 167 ? 10.189 5.154 -40.521 1.00 35.41 167 THR A O 1
ATOM 1312 N N . LYS A 1 168 ? 10.722 7.238 -39.885 1.00 34.12 168 LYS A N 1
ATOM 1313 C CA . LYS A 1 168 ? 9.462 7.561 -39.199 1.00 34.12 168 LYS A CA 1
ATOM 1314 C C . LYS A 1 168 ? 9.325 9.068 -39.001 1.00 34.12 168 LYS A C 1
ATOM 1316 O O . LYS A 1 168 ? 10.032 9.683 -38.208 1.00 34.12 168 LYS A O 1
ATOM 1321 N N . GLN A 1 169 ? 8.401 9.620 -39.781 1.00 36.09 169 GLN A N 1
ATOM 1322 C CA . GLN A 1 169 ? 7.842 10.959 -39.671 1.00 36.09 169 GLN A CA 1
ATOM 1323 C C . GLN A 1 169 ? 7.376 11.208 -38.230 1.00 36.09 169 GLN A C 1
ATOM 1325 O O . GLN A 1 169 ? 6.633 10.408 -37.662 1.00 36.09 169 GLN A O 1
ATOM 1330 N N . GLN A 1 170 ? 7.814 12.319 -37.641 1.00 36.34 170 GLN A N 1
ATOM 1331 C CA . GLN A 1 170 ? 7.201 12.873 -36.440 1.00 36.34 170 GLN A CA 1
ATOM 1332 C C . GLN A 1 170 ? 6.209 13.946 -36.877 1.00 36.34 170 GLN A C 1
ATOM 1334 O O . GLN A 1 170 ? 6.582 15.070 -37.204 1.00 36.34 170 GLN A O 1
ATOM 1339 N N . THR A 1 171 ? 4.932 13.583 -36.880 1.00 32.50 171 THR A N 1
ATOM 1340 C CA . THR A 1 171 ? 3.820 14.528 -36.845 1.00 32.50 171 THR A CA 1
ATOM 1341 C C . THR A 1 171 ? 3.848 15.268 -35.510 1.00 32.50 171 THR A C 1
ATOM 1343 O O . THR A 1 171 ? 3.624 14.678 -34.452 1.00 32.50 171 THR A O 1
ATOM 1346 N N . LYS A 1 172 ? 4.140 16.569 -35.567 1.00 35.34 172 LYS A N 1
ATOM 1347 C CA . LYS A 1 172 ? 3.823 17.526 -34.506 1.00 35.34 172 LYS A CA 1
ATOM 1348 C C . LYS A 1 172 ? 2.307 17.719 -34.491 1.00 35.34 172 LYS A C 1
ATOM 1350 O O . LYS A 1 172 ? 1.741 18.132 -35.496 1.00 35.34 172 LYS A O 1
ATOM 1355 N N . SER A 1 173 ? 1.665 17.462 -33.358 1.00 32.88 173 SER A N 1
ATOM 1356 C CA . SER A 1 173 ? 0.323 17.968 -33.077 1.00 32.88 173 SER A CA 1
ATOM 1357 C C . SER A 1 173 ? 0.328 18.637 -31.711 1.00 32.88 173 SER A C 1
ATOM 1359 O O . SER A 1 173 ? 0.816 18.081 -30.727 1.00 32.88 173 SER A O 1
ATOM 1361 N N . ASN A 1 174 ? -0.179 19.862 -31.718 1.00 34.19 174 ASN A N 1
ATOM 1362 C CA . ASN A 1 174 ? -0.204 20.827 -30.635 1.00 34.19 174 ASN A CA 1
ATOM 1363 C C . ASN A 1 174 ? -0.982 20.313 -29.415 1.00 34.19 174 ASN A C 1
ATOM 1365 O O . ASN A 1 174 ? -1.974 19.601 -29.549 1.00 34.19 174 ASN A O 1
ATOM 1369 N N . THR A 1 175 ? -0.568 20.720 -28.217 1.00 31.31 175 THR A N 1
ATOM 1370 C CA . THR A 1 175 ? -1.400 20.622 -27.013 1.00 31.31 175 THR A CA 1
ATOM 1371 C C . THR A 1 175 ? -1.422 21.989 -26.354 1.00 31.31 175 THR A C 1
ATOM 1373 O O . THR A 1 175 ? -0.444 22.429 -25.755 1.00 31.31 175 THR A O 1
ATOM 1376 N N . THR A 1 176 ? -2.545 22.667 -26.555 1.00 30.75 176 THR A N 1
ATOM 1377 C CA . THR A 1 176 ? -2.973 23.869 -25.850 1.00 30.75 176 THR A CA 1
ATOM 1378 C C . THR A 1 176 ? -3.216 23.553 -24.379 1.00 30.75 176 THR A C 1
ATOM 1380 O O . THR A 1 176 ? -3.759 22.503 -24.032 1.00 30.75 176 THR A O 1
ATOM 1383 N N . ALA A 1 177 ? -2.782 24.476 -23.526 1.00 35.88 177 ALA A N 1
ATOM 1384 C CA . ALA A 1 177 ? -3.069 24.498 -22.103 1.00 35.88 177 ALA A CA 1
ATOM 1385 C C . ALA A 1 177 ? -4.584 24.559 -21.861 1.00 35.88 177 ALA A C 1
ATOM 1387 O O . ALA A 1 177 ? -5.290 25.287 -22.556 1.00 35.88 177 ALA A O 1
ATOM 1388 N N . ILE A 1 178 ? -5.063 23.811 -20.868 1.00 34.47 178 ILE A N 1
ATOM 1389 C CA . ILE A 1 178 ? -6.378 24.038 -20.274 1.00 34.47 178 ILE A CA 1
ATOM 1390 C C . ILE A 1 178 ? -6.163 24.113 -18.766 1.00 34.47 178 ILE A C 1
ATOM 1392 O O . ILE A 1 178 ? -5.637 23.182 -18.150 1.00 34.47 178 ILE A O 1
ATOM 1396 N N . ASP A 1 179 ? -6.509 25.281 -18.237 1.00 28.89 179 ASP A N 1
ATOM 1397 C CA . ASP A 1 179 ? -6.486 25.672 -16.836 1.00 28.89 179 ASP A CA 1
ATOM 1398 C C . ASP A 1 179 ? -7.238 24.691 -15.934 1.00 28.89 179 ASP A C 1
ATOM 1400 O O . ASP A 1 179 ? -8.344 24.242 -16.238 1.00 28.89 179 ASP A O 1
ATOM 1404 N N . ALA A 1 180 ? -6.650 24.412 -14.771 1.00 32.72 180 ALA A N 1
ATOM 1405 C CA . ALA A 1 180 ? -7.313 23.729 -13.671 1.00 32.72 180 ALA A CA 1
ATOM 1406 C C . ALA A 1 180 ? -7.863 24.775 -12.689 1.00 32.72 180 ALA A C 1
ATOM 1408 O O . ALA A 1 180 ? -7.123 25.316 -11.867 1.00 32.72 180 ALA A O 1
ATOM 1409 N N . GLY A 1 181 ? -9.166 25.049 -12.771 1.00 33.38 181 GLY A N 1
ATOM 1410 C CA . GLY A 1 181 ? -9.908 25.738 -11.713 1.00 33.38 181 GLY A CA 1
ATOM 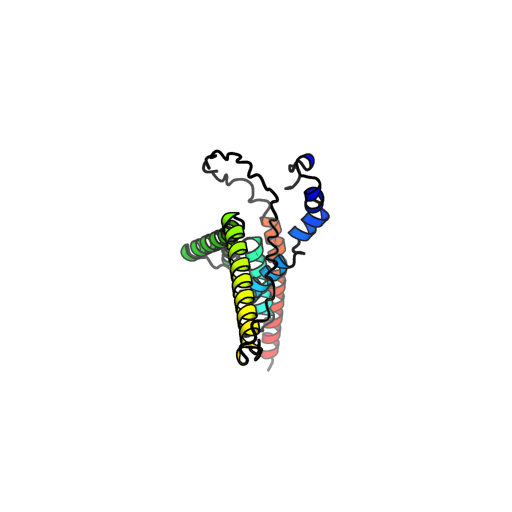1411 C C . GLY A 1 181 ? -10.172 24.818 -10.504 1.00 33.38 181 GLY A C 1
ATOM 1412 O O . GLY A 1 181 ? -10.173 23.592 -10.652 1.00 33.38 181 GLY A O 1
ATOM 1413 N N . PRO A 1 182 ? -10.390 25.370 -9.295 1.00 37.12 182 PRO A N 1
ATOM 1414 C CA . PRO A 1 182 ? -10.584 24.585 -8.080 1.00 37.12 182 PRO A CA 1
ATOM 1415 C C . PRO A 1 182 ? -12.031 24.084 -7.980 1.00 37.12 182 PRO A C 1
ATOM 1417 O O . PRO A 1 182 ? -12.970 24.875 -7.965 1.00 37.12 182 PRO A O 1
ATOM 1420 N N . CYS A 1 183 ? -12.220 22.766 -7.880 1.00 32.50 183 CYS A N 1
ATOM 1421 C CA . CYS A 1 183 ? -13.534 22.173 -7.632 1.00 32.50 183 CYS A CA 1
ATOM 1422 C C . CYS A 1 183 ? -13.781 22.074 -6.119 1.00 32.50 183 CYS A C 1
ATOM 1424 O O . CYS A 1 183 ? -13.132 21.306 -5.406 1.00 32.50 183 CYS A O 1
ATOM 1426 N N . SER A 1 184 ? -14.699 22.907 -5.642 1.00 35.22 184 SER A N 1
ATOM 1427 C CA . SER A 1 184 ? -15.264 22.926 -4.298 1.00 35.22 184 SER A CA 1
ATOM 1428 C C . SER A 1 184 ? -16.053 21.641 -4.020 1.00 35.22 184 SER A C 1
ATOM 1430 O O . SER A 1 184 ? -16.925 21.244 -4.786 1.00 35.22 184 SER A O 1
ATOM 1432 N N . ILE A 1 185 ? -15.734 20.981 -2.904 1.00 37.78 185 ILE A N 1
ATOM 1433 C CA . ILE A 1 185 ? -16.390 19.750 -2.452 1.00 37.78 185 ILE A CA 1
ATOM 1434 C C . ILE A 1 185 ? -17.656 20.131 -1.678 1.00 37.78 185 ILE A C 1
ATOM 1436 O O . ILE A 1 185 ? -17.584 20.687 -0.582 1.00 37.78 185 ILE A O 1
ATOM 1440 N N . SER A 1 186 ? -18.814 19.821 -2.253 1.00 33.62 186 SER A N 1
ATOM 1441 C CA . SER A 1 186 ? -20.130 19.889 -1.620 1.00 33.62 186 SER A CA 1
ATOM 1442 C C . SER A 1 186 ? -20.326 18.697 -0.672 1.00 33.62 186 SER A C 1
ATOM 1444 O O . SER A 1 186 ? -20.501 17.551 -1.080 1.00 33.62 186 SER A O 1
ATOM 1446 N N . ILE A 1 187 ? -20.273 18.976 0.630 1.00 42.88 187 ILE A N 1
ATOM 1447 C CA . ILE A 1 187 ? -20.510 18.029 1.726 1.00 42.88 187 ILE A CA 1
ATOM 1448 C C . ILE A 1 187 ? -21.996 18.097 2.077 1.00 42.88 187 ILE A C 1
ATOM 1450 O O . ILE A 1 187 ? -22.377 19.015 2.799 1.00 42.88 187 ILE A O 1
ATOM 1454 N N . SER A 1 188 ? -22.862 17.195 1.594 1.00 41.31 188 SER A N 1
ATOM 1455 C CA . SER A 1 188 ? -24.242 17.158 2.136 1.00 41.31 188 SER A CA 1
ATOM 1456 C C . SER A 1 188 ? -25.016 15.834 2.095 1.00 41.31 188 SER A C 1
ATOM 1458 O O . SER A 1 188 ? -25.954 15.725 2.871 1.00 41.31 188 SER A O 1
ATOM 1460 N N . THR A 1 189 ? -24.696 14.812 1.288 1.00 44.38 189 THR A N 1
ATOM 1461 C CA . THR A 1 189 ? -25.666 13.695 1.110 1.00 44.38 189 THR A CA 1
ATOM 1462 C C . THR A 1 189 ? -25.161 12.274 1.379 1.00 44.38 189 THR A C 1
ATOM 1464 O O . THR A 1 189 ? -25.971 11.357 1.467 1.00 44.38 189 THR A O 1
ATOM 1467 N N . SER A 1 190 ? -23.865 12.057 1.619 1.00 47.25 190 SER A N 1
ATOM 1468 C CA . SER A 1 190 ? -23.294 10.696 1.722 1.00 47.25 190 SER A CA 1
ATOM 1469 C C . SER A 1 190 ? -23.286 10.072 3.130 1.00 47.25 190 SER A C 1
ATOM 1471 O O . SER A 1 190 ? -22.709 9.005 3.321 1.00 47.25 190 SER A O 1
ATOM 1473 N N . ILE A 1 191 ? -23.882 10.721 4.135 1.00 49.44 191 ILE A N 1
ATOM 1474 C CA . ILE A 1 191 ? -23.790 10.288 5.547 1.00 49.44 191 ILE A CA 1
ATOM 1475 C C . ILE A 1 191 ? -24.747 9.119 5.862 1.00 49.44 191 ILE A C 1
ATOM 1477 O O . ILE A 1 191 ? -24.512 8.370 6.804 1.00 49.44 191 ILE A O 1
ATOM 1481 N N . ILE A 1 192 ? -25.800 8.915 5.063 1.00 45.44 192 ILE A N 1
ATOM 1482 C CA . ILE A 1 192 ? -26.888 7.977 5.402 1.00 45.44 192 ILE A CA 1
ATOM 1483 C C . ILE A 1 192 ? -26.620 6.544 4.897 1.00 45.44 192 ILE A C 1
ATOM 1485 O O . ILE A 1 192 ? -27.112 5.592 5.488 1.00 45.44 192 ILE A O 1
ATOM 1489 N N . THR A 1 193 ? -25.788 6.348 3.867 1.00 48.78 193 THR A N 1
ATOM 1490 C CA . THR A 1 193 ? -25.488 5.007 3.316 1.00 48.78 193 THR A CA 1
ATOM 1491 C C . THR A 1 193 ? -24.238 4.347 3.905 1.00 48.78 193 THR A C 1
ATOM 1493 O O . THR A 1 193 ? -24.004 3.163 3.683 1.00 48.78 193 THR A O 1
ATOM 1496 N N . THR A 1 194 ? -23.406 5.087 4.641 1.00 54.56 194 THR A N 1
ATOM 1497 C CA . THR A 1 194 ? -22.165 4.561 5.238 1.00 54.56 194 THR A CA 1
ATOM 1498 C C . THR A 1 194 ? -22.393 3.911 6.603 1.00 54.56 194 THR A C 1
ATOM 1500 O O . THR A 1 194 ? -21.614 3.051 7.008 1.00 54.56 194 THR A O 1
ATOM 1503 N N . THR A 1 195 ? -23.481 4.244 7.297 1.00 55.34 195 THR A N 1
ATOM 1504 C CA . THR A 1 195 ? -23.806 3.700 8.625 1.00 55.34 195 THR A CA 1
ATOM 1505 C C . THR A 1 195 ? -24.122 2.204 8.592 1.00 55.34 195 THR A C 1
ATOM 1507 O O . THR A 1 195 ? -23.660 1.469 9.466 1.00 55.34 195 THR A O 1
ATOM 1510 N N . GLU A 1 196 ? -24.826 1.719 7.567 1.00 60.53 196 GLU A N 1
ATOM 1511 C CA . GLU A 1 196 ? -25.152 0.290 7.442 1.00 60.53 196 GLU A CA 1
ATOM 1512 C C . GLU A 1 196 ? -23.920 -0.570 7.126 1.00 60.53 196 GLU A C 1
ATOM 1514 O O . GLU A 1 196 ? -23.734 -1.641 7.708 1.00 60.53 196 GLU A O 1
ATOM 1519 N N . ALA A 1 197 ? -23.016 -0.072 6.279 1.00 62.81 197 ALA A N 1
ATOM 1520 C CA . ALA A 1 197 ? -21.761 -0.756 5.967 1.00 62.81 197 ALA A CA 1
ATOM 1521 C C . ALA A 1 197 ? -20.830 -0.838 7.191 1.00 62.81 197 ALA A C 1
ATOM 1523 O O . ALA A 1 197 ? -20.197 -1.868 7.438 1.00 62.81 197 ALA A O 1
ATOM 1524 N N . ILE A 1 198 ? -20.793 0.224 8.003 1.00 69.81 198 ILE A N 1
ATOM 1525 C CA . ILE A 1 198 ? -20.025 0.265 9.252 1.00 69.81 198 ILE A CA 1
ATOM 1526 C C . ILE A 1 198 ? -20.599 -0.729 10.276 1.00 69.81 198 ILE A C 1
ATOM 1528 O O . ILE A 1 198 ? -19.834 -1.453 10.917 1.00 69.81 198 ILE A O 1
ATOM 1532 N N . LEU A 1 199 ? -21.927 -0.840 10.393 1.00 69.12 199 LEU A N 1
ATOM 1533 C CA . LEU A 1 199 ? -22.580 -1.824 11.267 1.00 69.12 199 LEU A CA 1
ATOM 1534 C C . LEU A 1 199 ? -22.231 -3.267 10.870 1.00 69.12 199 LEU A C 1
ATOM 1536 O O . LEU A 1 199 ? -21.860 -4.061 11.737 1.00 69.12 199 LEU A O 1
ATOM 1540 N N . LEU A 1 200 ? -22.249 -3.590 9.574 1.00 74.81 200 LEU A N 1
ATOM 1541 C CA . LEU A 1 200 ? -21.890 -4.924 9.078 1.00 74.81 200 LEU A CA 1
ATOM 1542 C C . LEU A 1 200 ? -20.415 -5.289 9.328 1.00 74.81 200 LEU A C 1
ATOM 1544 O O . LEU A 1 200 ? -20.111 -6.464 9.534 1.00 74.81 200 LEU A O 1
ATOM 1548 N N . MET A 1 201 ? -19.505 -4.310 9.386 1.00 74.38 201 MET A N 1
ATOM 1549 C CA . MET A 1 201 ? -18.099 -4.548 9.749 1.00 74.38 201 MET A CA 1
ATOM 1550 C C . MET A 1 201 ? -17.855 -4.620 11.264 1.00 74.38 201 MET A C 1
ATOM 1552 O O . MET A 1 201 ? -16.972 -5.352 11.715 1.00 74.38 201 MET A O 1
ATOM 1556 N N . ILE A 1 202 ? -18.637 -3.900 12.071 1.00 82.38 202 ILE A N 1
ATOM 1557 C CA . ILE A 1 202 ? -18.469 -3.847 13.532 1.00 82.38 202 ILE A CA 1
ATOM 1558 C C . ILE A 1 202 ? -19.052 -5.090 14.229 1.00 82.38 202 ILE A C 1
ATOM 1560 O O . ILE A 1 202 ? -18.474 -5.566 15.210 1.00 82.38 202 ILE A O 1
ATOM 1564 N N . ILE A 1 203 ? -20.142 -5.669 13.712 1.00 81.31 203 ILE A N 1
ATOM 1565 C CA . ILE A 1 203 ? -20.780 -6.880 14.264 1.00 81.31 203 ILE A CA 1
ATOM 1566 C C . ILE A 1 203 ? -19.808 -8.071 14.412 1.00 81.31 203 ILE A C 1
ATOM 1568 O O . ILE A 1 203 ? -19.716 -8.613 15.519 1.00 81.31 203 ILE A O 1
ATOM 1572 N N . PRO A 1 204 ? -19.033 -8.489 13.389 1.00 82.00 204 PRO A N 1
ATOM 1573 C CA . PRO A 1 204 ? -18.105 -9.612 13.541 1.00 82.00 204 PRO A CA 1
ATOM 1574 C C . PRO A 1 204 ? -16.983 -9.310 14.545 1.00 82.00 204 PRO A C 1
ATOM 1576 O O . PRO A 1 204 ? -16.584 -10.193 15.306 1.00 82.00 204 PRO A O 1
ATOM 1579 N N . ILE A 1 205 ? -16.520 -8.057 14.623 1.00 79.38 205 ILE A N 1
ATOM 1580 C CA . ILE A 1 205 ? -15.495 -7.624 15.586 1.00 79.38 205 ILE A CA 1
ATOM 1581 C C . ILE A 1 205 ? -16.032 -7.709 17.026 1.00 79.38 205 ILE A C 1
ATOM 1583 O O . ILE A 1 205 ? -15.354 -8.245 17.909 1.00 79.38 205 ILE A O 1
ATOM 1587 N N . LEU A 1 206 ? -17.269 -7.259 17.264 1.00 84.56 206 LEU A N 1
ATOM 1588 C CA . LEU A 1 206 ? -17.956 -7.371 18.556 1.00 84.56 206 LEU A CA 1
ATOM 1589 C C . LEU A 1 206 ? -18.181 -8.830 18.970 1.00 84.56 206 LEU A C 1
ATOM 1591 O O . LEU A 1 206 ? -17.918 -9.185 20.121 1.00 84.56 206 LEU A O 1
ATOM 1595 N N . LEU A 1 207 ? -18.602 -9.698 18.046 1.00 84.81 207 LEU A N 1
ATOM 1596 C CA . LEU A 1 207 ? -18.808 -11.126 18.322 1.00 84.81 207 LEU A CA 1
ATOM 1597 C C . LEU A 1 207 ? -17.504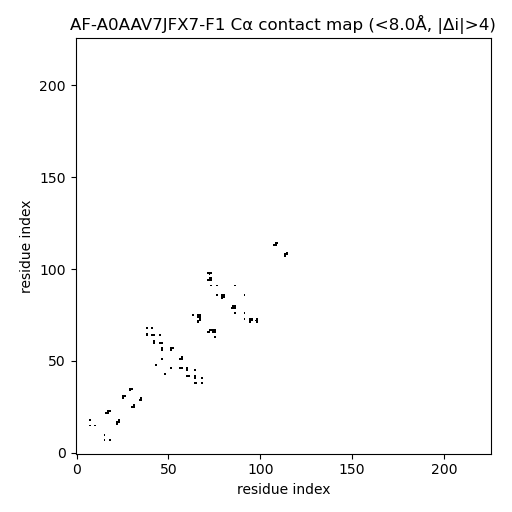 -11.836 18.717 1.00 84.81 207 LEU A C 1
ATOM 1599 O O . LEU A 1 207 ? -17.498 -12.676 19.627 1.00 84.81 207 LEU A O 1
ATOM 1603 N N . ILE A 1 208 ? -16.384 -11.463 18.094 1.00 86.25 208 ILE A N 1
ATOM 1604 C CA . ILE A 1 208 ? -15.050 -11.954 18.464 1.00 86.25 208 ILE A CA 1
ATOM 1605 C C . ILE A 1 208 ? -14.673 -11.467 19.872 1.00 86.25 208 ILE A C 1
ATOM 1607 O O . ILE A 1 208 ? -14.249 -12.270 20.707 1.00 86.25 208 ILE A O 1
ATOM 1611 N N . LEU A 1 209 ? -14.884 -10.184 20.179 1.00 82.44 209 LEU A N 1
ATOM 1612 C CA . LEU A 1 209 ? -14.617 -9.596 21.499 1.00 82.44 209 LEU A CA 1
ATOM 1613 C C . LEU A 1 209 ? -15.442 -10.250 22.618 1.00 82.44 209 LEU A C 1
ATOM 1615 O O . LEU A 1 209 ? -14.883 -10.629 23.652 1.00 82.44 209 LEU A O 1
ATOM 1619 N N . ILE A 1 210 ? -16.742 -10.462 22.398 1.00 86.94 210 ILE A N 1
ATOM 1620 C CA . ILE A 1 210 ? -17.640 -11.147 23.343 1.00 86.94 210 ILE A CA 1
ATOM 1621 C C . ILE A 1 210 ? -17.180 -12.593 23.566 1.00 86.94 210 ILE A C 1
ATOM 1623 O O . ILE A 1 210 ? -17.097 -13.058 24.708 1.00 86.94 210 ILE A O 1
ATOM 1627 N N . SER A 1 211 ? -16.801 -13.298 22.498 1.00 82.38 211 SER A N 1
ATOM 1628 C CA . SER A 1 211 ? -16.281 -14.669 22.582 1.00 82.38 211 SER A CA 1
ATOM 1629 C C . SER A 1 211 ? -14.980 -14.752 23.390 1.00 82.38 211 SER A C 1
ATOM 1631 O O . SER A 1 211 ? -14.784 -15.684 24.178 1.00 82.38 211 SER A O 1
ATOM 1633 N N . LEU A 1 212 ? -14.096 -13.760 23.251 1.00 80.44 212 LEU A N 1
ATOM 1634 C CA . LEU A 1 212 ? -12.851 -13.661 24.016 1.00 80.44 212 LEU A CA 1
ATOM 1635 C C . LEU A 1 212 ? -13.101 -13.323 25.494 1.00 80.44 212 LEU A C 1
ATOM 1637 O O . LEU A 1 212 ? -12.493 -13.943 26.373 1.00 80.44 212 LEU A O 1
ATOM 1641 N N . LEU A 1 213 ? -14.028 -12.407 25.788 1.00 81.88 213 LEU A N 1
ATOM 1642 C CA . LEU A 1 213 ? -14.439 -12.073 27.157 1.00 81.88 213 LEU A CA 1
ATOM 1643 C C . LEU A 1 213 ? -15.063 -13.279 27.867 1.00 81.88 213 LEU A C 1
ATOM 1645 O O . LEU A 1 213 ? -14.692 -13.578 29.005 1.00 81.88 213 LEU A O 1
ATOM 1649 N N . ARG A 1 214 ? -15.924 -14.038 27.177 1.00 86.19 214 ARG A N 1
ATOM 1650 C CA . ARG A 1 214 ? -16.527 -15.272 27.704 1.00 86.19 214 ARG A CA 1
ATOM 1651 C C . ARG A 1 214 ? -15.464 -16.325 28.023 1.00 86.19 214 ARG A C 1
ATOM 1653 O O . ARG A 1 214 ? -15.475 -16.883 29.120 1.00 86.19 214 ARG A O 1
ATOM 1660 N N . LYS A 1 215 ? -14.485 -16.538 27.132 1.00 81.56 215 LYS A N 1
ATOM 1661 C CA . LYS A 1 215 ? -13.339 -17.435 27.387 1.00 81.56 215 LYS A CA 1
ATOM 1662 C C . LYS A 1 215 ? -12.496 -16.974 28.583 1.00 81.56 215 LYS A C 1
ATOM 1664 O O . LYS A 1 215 ? -12.077 -17.804 29.389 1.00 81.56 215 LYS A O 1
ATOM 1669 N N . ARG A 1 216 ? -12.266 -15.666 28.742 1.00 81.19 216 ARG A N 1
ATOM 1670 C CA . ARG A 1 216 ? -11.490 -15.104 29.862 1.00 81.19 216 ARG A CA 1
ATOM 1671 C C . ARG A 1 216 ? -12.226 -15.227 31.200 1.00 81.19 216 ARG A C 1
ATOM 1673 O O . ARG A 1 216 ? -11.597 -15.554 32.205 1.00 81.19 216 ARG A O 1
ATOM 1680 N N . LEU A 1 217 ? -13.544 -15.023 31.214 1.00 78.75 217 LEU A N 1
ATOM 1681 C CA . LEU A 1 217 ? -14.392 -15.215 32.396 1.00 78.75 217 LEU A CA 1
ATOM 1682 C C . LEU A 1 217 ? -14.473 -16.687 32.814 1.00 78.75 217 LEU A C 1
ATOM 1684 O O . LEU A 1 217 ? -14.365 -16.982 34.003 1.00 78.75 217 LEU A O 1
ATOM 1688 N N . LEU A 1 218 ? -14.585 -17.610 31.855 1.00 77.50 218 LEU A N 1
ATOM 1689 C CA . LEU A 1 218 ? -14.566 -19.050 32.129 1.00 77.50 218 LEU A CA 1
ATOM 1690 C C . LEU A 1 218 ? -13.225 -19.500 32.725 1.00 77.50 218 LEU A C 1
ATOM 1692 O O . LEU A 1 218 ? -13.219 -20.228 33.715 1.00 77.50 218 LEU A O 1
ATOM 1696 N N . ARG A 1 219 ? -12.093 -18.990 32.214 1.00 74.94 219 ARG A N 1
ATOM 1697 C CA . ARG A 1 219 ? -10.771 -19.242 32.818 1.00 74.94 219 ARG A CA 1
ATOM 1698 C C . ARG A 1 219 ? -10.680 -18.703 34.248 1.00 74.94 219 ARG A C 1
ATOM 1700 O O . ARG A 1 219 ? -10.222 -19.417 35.129 1.00 74.94 219 ARG A O 1
ATOM 1707 N N . LYS A 1 220 ? -11.170 -17.485 34.516 1.00 73.75 220 LYS A N 1
ATOM 1708 C CA . LYS A 1 220 ? -11.177 -16.915 35.879 1.00 73.75 220 LYS A CA 1
ATOM 1709 C C . LYS A 1 220 ? -12.063 -17.701 36.856 1.00 73.75 220 LYS A C 1
ATOM 1711 O O . LYS A 1 220 ? -11.696 -17.825 38.020 1.00 73.75 220 LYS A O 1
ATOM 1716 N N . LYS A 1 221 ? -13.200 -18.247 36.403 1.00 71.31 221 LYS A N 1
ATOM 1717 C CA . LYS A 1 221 ? -14.062 -19.112 37.231 1.00 71.31 221 LYS A CA 1
ATOM 1718 C C . LYS A 1 221 ? -13.421 -20.471 37.529 1.00 71.31 221 LYS A C 1
ATOM 1720 O O . LYS A 1 221 ? -13.597 -20.966 38.635 1.00 71.31 221 LYS A O 1
ATOM 1725 N N . LEU A 1 222 ? -12.650 -21.037 36.595 1.00 63.09 222 LEU A N 1
ATOM 1726 C CA . LEU A 1 222 ? -11.905 -22.282 36.828 1.00 63.09 222 LEU A CA 1
ATOM 1727 C C . LEU A 1 222 ? -10.779 -22.112 37.862 1.00 63.09 222 LEU A C 1
ATOM 1729 O O . LEU A 1 222 ? -10.547 -23.009 38.661 1.00 63.09 222 LEU A O 1
ATOM 1733 N N . PHE A 1 223 ? -10.111 -20.955 37.878 1.00 59.25 223 PHE A N 1
ATOM 1734 C CA . PHE A 1 223 ? -9.001 -20.674 38.800 1.00 59.25 223 PHE A CA 1
ATOM 1735 C C . PHE A 1 223 ? -9.425 -20.212 40.205 1.00 59.25 223 PHE A C 1
ATOM 1737 O O . PHE A 1 223 ? -8.590 -20.194 41.098 1.00 59.25 223 PHE A O 1
ATOM 1744 N N . ARG A 1 224 ? -10.700 -19.861 40.429 1.00 59.88 224 ARG A N 1
ATOM 1745 C CA . ARG A 1 224 ? -11.239 -19.500 41.760 1.00 59.88 224 ARG A CA 1
ATOM 1746 C C . ARG A 1 224 ? -11.786 -20.688 42.567 1.00 59.88 224 ARG A C 1
ATOM 1748 O O . ARG A 1 224 ? -12.280 -20.477 43.665 1.00 59.88 224 ARG A O 1
ATOM 1755 N N . LYS A 1 225 ? -11.756 -21.907 42.017 1.00 54.94 225 LYS A N 1
ATOM 1756 C CA . LYS A 1 225 ? -12.278 -23.136 42.649 1.00 54.94 225 LYS A CA 1
ATOM 1757 C C . LYS A 1 225 ? -11.182 -24.051 43.233 1.00 54.94 225 LYS A C 1
ATOM 1759 O O . LYS A 1 225 ? -11.444 -25.232 43.439 1.00 54.94 225 LYS A O 1
ATOM 1764 N N . LYS A 1 226 ? -9.976 -23.531 43.466 1.00 47.56 226 LYS A N 1
ATOM 1765 C CA . LYS A 1 226 ? -8.905 -24.218 44.199 1.00 47.56 226 LYS A CA 1
ATOM 1766 C C . LYS A 1 226 ? -8.609 -23.478 45.488 1.00 47.56 226 LYS A C 1
ATOM 1768 O O . LYS A 1 226 ? -8.665 -22.230 45.434 1.00 47.56 226 LYS A O 1
#